Protein AF-A0A0S7ZDR9-F1 (afdb_monomer_lite)

Structure (mmCIF, N/CA/C/O backbone):
data_AF-A0A0S7ZDR9-F1
#
_entry.id   AF-A0A0S7ZDR9-F1
#
loop_
_atom_site.group_PDB
_atom_site.id
_atom_site.type_symbol
_atom_site.label_atom_id
_atom_site.label_alt_id
_atom_site.label_comp_id
_atom_site.label_asym_id
_atom_site.label_entity_id
_atom_site.label_seq_id
_atom_site.pdbx_PDB_ins_code
_atom_site.Cartn_x
_atom_site.Cartn_y
_atom_site.Cartn_z
_atom_site.occupancy
_atom_site.B_iso_or_equiv
_atom_site.auth_seq_id
_atom_site.auth_comp_id
_atom_site.auth_asym_id
_atom_site.auth_atom_id
_atom_site.pdbx_PDB_model_num
ATOM 1 N N . MET A 1 1 ? -30.097 -1.652 -3.311 1.00 83.38 1 MET A N 1
ATOM 2 C CA . MET A 1 1 ? -28.686 -1.199 -3.272 1.00 83.38 1 MET A CA 1
ATOM 3 C C . MET A 1 1 ? -28.196 -0.918 -1.847 1.00 83.38 1 MET A C 1
ATOM 5 O O . MET A 1 1 ? -27.239 -1.559 -1.440 1.00 83.38 1 MET A O 1
ATOM 9 N N . HIS A 1 2 ? -28.887 -0.094 -1.042 1.00 90.31 2 HIS A N 1
ATOM 10 C CA . HIS A 1 2 ? -28.500 0.184 0.358 1.00 90.31 2 HIS A CA 1
ATOM 11 C C . HIS A 1 2 ? -28.267 -1.075 1.218 1.00 90.31 2 HIS A C 1
ATOM 13 O O . HIS A 1 2 ? -27.188 -1.246 1.774 1.00 90.31 2 HIS A O 1
ATOM 19 N N . ALA A 1 3 ? -29.234 -2.001 1.255 1.00 94.94 3 ALA A N 1
ATOM 20 C CA . ALA A 1 3 ? -29.120 -3.240 2.034 1.00 94.94 3 ALA A CA 1
ATOM 21 C C . ALA A 1 3 ? -27.924 -4.122 1.617 1.00 94.94 3 ALA A C 1
ATOM 23 O O . ALA A 1 3 ? -27.338 -4.812 2.446 1.00 94.94 3 ALA A O 1
ATOM 24 N N . PHE A 1 4 ? -27.537 -4.082 0.337 1.00 95.94 4 PHE A N 1
ATOM 25 C CA . PHE A 1 4 ? -26.382 -4.823 -0.169 1.00 95.94 4 PHE A CA 1
ATOM 26 C C . PHE A 1 4 ? -25.063 -4.224 0.336 1.00 95.94 4 PHE A C 1
ATOM 28 O O . PHE A 1 4 ? -24.217 -4.956 0.842 1.00 95.94 4 PHE A O 1
ATOM 35 N N . ILE A 1 5 ? -24.924 -2.894 0.285 1.00 95.69 5 ILE A N 1
ATOM 36 C CA . ILE A 1 5 ? -23.755 -2.188 0.830 1.00 95.69 5 ILE A CA 1
ATOM 37 C C . ILE A 1 5 ? -23.621 -2.454 2.331 1.00 95.69 5 ILE A C 1
ATOM 39 O O . ILE A 1 5 ? -22.537 -2.782 2.807 1.00 95.69 5 ILE A O 1
ATOM 43 N N . GLU A 1 6 ? -24.724 -2.369 3.078 1.00 95.62 6 GLU A N 1
ATOM 44 C CA . GLU A 1 6 ? -24.705 -2.663 4.511 1.00 95.62 6 GLU A CA 1
ATOM 45 C C . GLU A 1 6 ? -24.296 -4.104 4.809 1.00 95.62 6 GLU A C 1
ATOM 47 O O . GLU A 1 6 ? -23.587 -4.339 5.786 1.00 95.62 6 GLU A O 1
ATOM 52 N N . ARG A 1 7 ? -24.707 -5.065 3.972 1.00 97.50 7 ARG A N 1
ATOM 53 C CA . ARG A 1 7 ? -24.290 -6.462 4.112 1.00 97.50 7 ARG A CA 1
ATOM 54 C C . ARG A 1 7 ? -22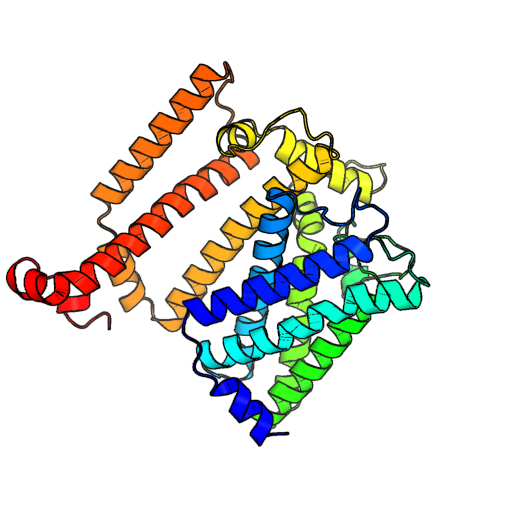.779 -6.610 3.941 1.00 97.50 7 ARG A C 1
ATOM 56 O O . ARG A 1 7 ? -22.162 -7.267 4.771 1.00 97.50 7 ARG A O 1
ATOM 63 N N . ILE A 1 8 ? -22.186 -5.965 2.932 1.00 97.00 8 ILE A N 1
ATOM 64 C CA . ILE A 1 8 ? -20.728 -5.982 2.724 1.00 97.00 8 ILE A CA 1
ATOM 65 C C . ILE A 1 8 ? -20.009 -5.338 3.916 1.00 97.00 8 ILE A C 1
ATOM 67 O O . ILE A 1 8 ? -19.113 -5.955 4.485 1.00 97.00 8 ILE A O 1
ATOM 71 N N . GLU A 1 9 ? -20.430 -4.142 4.346 1.00 96.81 9 GLU A N 1
ATOM 72 C CA . GLU A 1 9 ? -19.807 -3.422 5.470 1.00 96.81 9 GLU A CA 1
ATOM 73 C C . GLU A 1 9 ? -19.853 -4.196 6.794 1.00 96.81 9 GLU A C 1
ATOM 75 O O . GLU A 1 9 ? -18.980 -4.015 7.643 1.00 96.81 9 GLU A O 1
ATOM 80 N N . ARG A 1 10 ? -20.892 -5.011 7.001 1.00 96.62 10 ARG A N 1
ATOM 81 C CA . ARG A 1 10 ? -21.097 -5.796 8.226 1.00 96.62 10 ARG A CA 1
ATOM 82 C C . ARG A 1 10 ? -20.461 -7.183 8.167 1.00 96.62 10 ARG A C 1
ATOM 84 O O . ARG A 1 10 ? -20.606 -7.930 9.130 1.00 96.62 10 ARG A O 1
ATOM 91 N N . THR A 1 11 ? -19.771 -7.529 7.079 1.00 96.75 11 THR A N 1
ATOM 92 C CA . THR A 1 11 ? -19.047 -8.801 6.990 1.00 96.75 11 THR A CA 1
ATOM 93 C C . THR A 1 11 ? -17.970 -8.829 8.068 1.00 96.75 11 THR A C 1
ATOM 95 O O . THR A 1 11 ? -17.061 -7.998 8.077 1.00 96.75 11 THR A O 1
ATOM 98 N N . ASP A 1 12 ? -18.086 -9.768 9.005 1.00 93.25 12 ASP A N 1
ATOM 99 C CA . ASP A 1 12 ? -17.104 -9.924 10.068 1.00 93.25 12 ASP A CA 1
ATOM 100 C C . ASP A 1 12 ? -15.917 -10.753 9.565 1.00 93.25 12 ASP A C 1
ATOM 102 O O . ASP A 1 12 ? -15.904 -11.980 9.649 1.00 93.25 12 ASP A O 1
ATOM 106 N N . LEU A 1 13 ? -14.936 -10.066 8.980 1.00 94.25 13 LEU A N 1
ATOM 107 C CA . LEU A 1 13 ? -13.674 -10.674 8.580 1.00 94.25 13 LEU A CA 1
ATOM 108 C C . LEU A 1 13 ? -12.659 -10.560 9.718 1.00 94.25 13 LEU A C 1
ATOM 110 O O . LEU A 1 13 ? -12.284 -9.461 10.139 1.00 94.25 13 LEU A O 1
ATOM 114 N N . THR A 1 14 ? -12.158 -11.708 10.171 1.00 94.81 14 THR A N 1
ATOM 115 C CA . THR A 1 14 ? -10.948 -11.759 10.998 1.00 94.81 14 THR A CA 1
ATOM 116 C C . THR A 1 14 ? -9.742 -11.308 10.164 1.00 94.81 14 THR A C 1
ATOM 118 O O . THR A 1 14 ? -9.749 -11.515 8.946 1.00 94.81 14 THR A O 1
ATOM 121 N N . PRO A 1 15 ? -8.670 -10.763 10.770 1.00 91.00 15 PRO A N 1
ATOM 122 C CA . PRO A 1 15 ? -7.470 -10.368 10.027 1.00 91.00 15 PRO A CA 1
ATOM 123 C C . PRO A 1 15 ? -6.887 -11.489 9.152 1.00 91.00 15 PRO A C 1
ATOM 125 O O . PRO A 1 15 ? -6.473 -11.235 8.026 1.00 91.00 15 PRO A O 1
ATOM 128 N N . VAL A 1 16 ? -6.923 -12.736 9.639 1.00 94.44 16 VAL A N 1
ATOM 129 C CA . VAL A 1 16 ? -6.449 -13.916 8.897 1.00 94.44 16 VAL A CA 1
ATOM 130 C C . VAL A 1 16 ? -7.328 -14.194 7.679 1.00 94.44 16 VAL A C 1
ATOM 132 O O . VAL A 1 16 ? -6.808 -14.362 6.580 1.00 94.44 16 VAL A O 1
ATOM 135 N N . SER A 1 17 ? -8.655 -14.200 7.846 1.00 96.31 17 SER A N 1
ATOM 136 C CA . SER A 1 17 ? -9.575 -14.405 6.718 1.00 96.31 17 SER A CA 1
ATOM 137 C C . SER A 1 17 ? -9.469 -13.281 5.685 1.00 96.31 17 SER A C 1
ATOM 139 O O . SER A 1 17 ? -9.435 -13.554 4.489 1.00 96.31 17 SER A O 1
ATOM 141 N N . TRP A 1 18 ? -9.333 -12.029 6.139 1.00 97.06 18 TRP A N 1
ATOM 142 C CA . TRP A 1 18 ? -9.143 -10.872 5.269 1.00 97.06 18 TRP A CA 1
ATOM 143 C C . TRP A 1 18 ? -7.863 -11.013 4.441 1.00 97.06 18 TRP A C 1
ATOM 145 O O . TRP A 1 18 ? -7.910 -10.868 3.221 1.00 97.06 18 TRP A O 1
ATOM 155 N N . ALA A 1 19 ? -6.742 -11.365 5.083 1.00 96.38 19 ALA A N 1
ATOM 156 C CA . ALA A 1 19 ? -5.476 -11.599 4.396 1.00 96.38 19 ALA A CA 1
ATOM 157 C C . ALA A 1 19 ? -5.588 -12.758 3.394 1.00 96.38 19 ALA A C 1
ATOM 159 O O . ALA A 1 19 ? -5.162 -12.615 2.252 1.00 96.38 19 ALA A O 1
ATOM 160 N N . GLY A 1 20 ? -6.217 -13.872 3.782 1.00 97.38 20 GLY A N 1
ATOM 161 C CA . GLY A 1 20 ? -6.446 -15.015 2.896 1.00 97.38 20 GLY A CA 1
ATOM 162 C C . GLY A 1 20 ? -7.229 -14.644 1.633 1.00 97.38 20 GLY A C 1
ATOM 163 O O . GLY A 1 20 ? -6.803 -14.981 0.531 1.00 97.38 20 GLY A O 1
ATOM 164 N N . PHE A 1 21 ? -8.326 -13.892 1.771 1.00 97.88 21 PHE A N 1
ATOM 165 C CA . PHE A 1 21 ? -9.089 -13.397 0.621 1.00 97.88 21 PHE A CA 1
ATOM 166 C C . PHE A 1 21 ? -8.291 -12.414 -0.232 1.00 97.88 21 PHE A C 1
ATOM 168 O O . PHE A 1 21 ? -8.325 -12.515 -1.455 1.00 97.88 21 PHE A O 1
ATOM 175 N N . PHE A 1 22 ? -7.559 -11.490 0.392 1.00 98.06 22 PHE A N 1
ATOM 176 C CA . PHE A 1 22 ? -6.706 -10.543 -0.319 1.00 98.06 22 PHE A CA 1
ATOM 177 C C . PHE A 1 22 ? -5.681 -11.277 -1.194 1.00 98.06 22 PHE A C 1
ATOM 179 O O . PHE A 1 22 ? -5.628 -11.047 -2.400 1.00 98.06 22 PHE A O 1
ATOM 186 N N . PHE A 1 23 ? -4.940 -12.230 -0.622 1.00 96.88 23 PHE A N 1
ATOM 187 C CA . PHE A 1 23 ? -3.977 -13.032 -1.375 1.00 96.88 23 PHE A CA 1
ATOM 188 C C . PHE A 1 23 ? -4.640 -13.879 -2.462 1.00 96.88 23 PHE A C 1
ATOM 190 O O . PHE A 1 23 ? -4.117 -13.935 -3.570 1.00 96.88 23 PHE A O 1
ATOM 197 N N . LEU A 1 24 ? -5.796 -14.491 -2.195 1.00 97.31 24 LEU A N 1
ATOM 198 C CA . LEU A 1 24 ? -6.524 -15.269 -3.200 1.00 97.31 24 LEU A CA 1
ATOM 199 C C . LEU A 1 24 ? -6.928 -14.410 -4.407 1.00 97.31 24 LEU A C 1
ATOM 201 O O . LEU A 1 24 ? -6.735 -14.826 -5.549 1.00 97.31 24 LEU A O 1
ATOM 205 N N . ILE A 1 25 ? -7.451 -13.204 -4.161 1.00 97.75 25 ILE A N 1
ATOM 206 C CA . ILE A 1 25 ? -7.828 -12.261 -5.221 1.00 97.75 25 ILE A CA 1
ATOM 207 C C . ILE A 1 25 ? -6.607 -11.890 -6.065 1.00 97.75 25 ILE A C 1
ATOM 209 O O . ILE A 1 25 ? -6.704 -11.891 -7.293 1.00 97.75 25 ILE A O 1
ATOM 213 N N . LEU A 1 26 ? -5.463 -11.626 -5.428 1.00 96.06 26 LEU A N 1
ATOM 214 C CA . LEU A 1 26 ? -4.230 -11.281 -6.133 1.00 96.06 26 LEU A CA 1
ATOM 215 C C . LEU A 1 26 ? -3.628 -12.456 -6.905 1.00 96.06 26 LEU A C 1
ATOM 217 O O . LEU A 1 26 ? -3.182 -12.265 -8.029 1.00 96.06 26 LEU A O 1
ATOM 221 N N . MET A 1 27 ? -3.662 -13.676 -6.368 1.00 94.25 27 MET A N 1
ATOM 222 C CA . MET A 1 27 ? -3.193 -14.860 -7.098 1.00 94.25 27 MET A CA 1
ATOM 223 C C . MET A 1 27 ? -3.995 -15.081 -8.383 1.00 94.25 27 MET A C 1
ATOM 225 O O . MET A 1 27 ? -3.413 -15.338 -9.436 1.00 94.25 27 MET A O 1
ATOM 229 N N . LEU A 1 28 ? -5.322 -14.923 -8.322 1.00 95.44 28 LEU A N 1
ATOM 230 C CA . LEU A 1 28 ? -6.171 -14.991 -9.512 1.00 95.44 28 LEU A CA 1
ATOM 231 C C . LEU A 1 28 ? -5.887 -13.841 -10.482 1.00 95.44 28 LEU A C 1
ATOM 233 O O . LEU A 1 28 ? -5.791 -14.077 -11.685 1.00 95.44 28 LEU A O 1
ATOM 237 N N . ARG A 1 29 ? -5.687 -12.618 -9.975 1.00 95.12 29 ARG A N 1
ATOM 238 C CA . ARG A 1 29 ? -5.272 -11.472 -10.796 1.00 95.12 29 ARG A CA 1
ATOM 239 C C . ARG A 1 29 ? -3.974 -11.768 -11.549 1.00 95.12 29 ARG A C 1
ATOM 241 O O . ARG A 1 29 ? -3.927 -11.562 -12.755 1.00 95.12 29 ARG A O 1
ATOM 248 N N . TYR A 1 30 ? -2.948 -12.262 -10.864 1.00 91.75 30 TYR A N 1
ATOM 249 C CA . TYR A 1 30 ? -1.646 -12.558 -11.464 1.00 91.75 30 TYR A CA 1
ATOM 250 C C . TYR A 1 30 ? -1.730 -13.676 -12.500 1.00 91.75 30 TYR A C 1
ATOM 252 O O . TYR A 1 30 ? -1.076 -13.590 -13.533 1.00 91.75 30 TYR A O 1
ATOM 260 N N . LEU A 1 31 ? -2.567 -14.692 -12.266 1.00 91.69 31 LEU A N 1
ATOM 261 C CA . LEU A 1 31 ? -2.813 -15.740 -13.255 1.00 91.69 31 LEU A CA 1
ATOM 262 C C . LEU A 1 31 ? -3.419 -15.150 -14.535 1.00 91.69 31 LEU A C 1
ATOM 264 O O . LEU A 1 31 ? -2.922 -15.411 -15.627 1.00 91.69 31 LEU A O 1
ATOM 268 N N . LEU A 1 32 ? -4.465 -14.329 -14.405 1.00 93.62 32 LEU A N 1
ATOM 269 C CA . LEU A 1 32 ? -5.110 -13.673 -15.546 1.00 93.62 32 LEU A CA 1
ATOM 270 C C . LEU A 1 32 ? -4.152 -12.725 -16.275 1.00 93.62 32 LEU A C 1
ATOM 272 O O . LEU A 1 32 ? -4.158 -12.659 -17.500 1.00 93.62 32 LEU A O 1
ATOM 276 N N . GLU A 1 33 ? -3.309 -12.010 -15.536 1.00 90.75 33 GLU A N 1
ATOM 277 C CA . GLU A 1 33 ? -2.302 -11.123 -16.110 1.00 90.75 33 GLU A CA 1
ATOM 278 C C . GLU A 1 33 ? -1.192 -11.888 -16.836 1.00 90.75 33 GLU A C 1
ATOM 280 O O . GLU A 1 33 ? -0.797 -11.482 -17.923 1.00 90.75 33 GLU A O 1
ATOM 285 N N . GLY A 1 34 ? -0.753 -13.033 -16.308 1.00 87.94 34 GLY A N 1
ATOM 286 C CA . GLY A 1 34 ? 0.182 -13.928 -16.992 1.00 87.94 34 GLY A CA 1
ATOM 287 C C . GLY A 1 34 ? -0.361 -14.448 -18.326 1.00 87.94 34 GLY A C 1
ATOM 288 O O . GLY A 1 34 ? 0.406 -14.609 -19.270 1.00 87.94 34 GLY A O 1
ATOM 289 N N . LEU A 1 35 ? -1.682 -14.646 -18.430 1.00 90.00 35 LEU A N 1
ATOM 290 C CA . LEU A 1 35 ? -2.356 -14.976 -19.692 1.00 90.00 35 LEU A CA 1
ATOM 291 C C . LEU A 1 35 ? -2.489 -13.758 -20.618 1.00 90.00 35 LEU A C 1
ATOM 293 O O . LEU A 1 35 ? -2.373 -13.890 -21.830 1.00 90.00 35 LEU A O 1
ATOM 297 N N . SER A 1 36 ? -2.742 -12.578 -20.049 1.00 90.94 36 SER A N 1
ATOM 298 C CA . SER A 1 36 ? -2.999 -11.334 -20.780 1.00 90.94 36 SER A CA 1
ATOM 299 C C . SER A 1 36 ? -1.740 -10.539 -21.142 1.00 90.94 36 SER A C 1
ATOM 301 O O . SER A 1 36 ? -1.861 -9.485 -21.765 1.00 90.94 36 SER A O 1
ATOM 303 N N . ASN A 1 37 ? -0.545 -10.964 -20.736 1.00 85.88 37 ASN A N 1
ATOM 304 C CA . ASN A 1 37 ? 0.684 -10.218 -20.984 1.00 85.88 37 ASN A CA 1
ATOM 305 C C . ASN A 1 37 ? 1.604 -10.993 -21.940 1.00 85.88 37 ASN A C 1
ATOM 307 O O . ASN A 1 37 ? 2.285 -11.924 -21.506 1.00 85.88 37 ASN A O 1
ATOM 311 N N . PRO A 1 38 ? 1.710 -10.583 -23.218 1.00 79.44 38 PRO A N 1
ATOM 312 C CA . PRO A 1 38 ? 2.514 -11.299 -24.209 1.00 79.44 38 PRO A CA 1
ATOM 313 C C . PRO A 1 38 ? 4.022 -11.280 -23.908 1.00 79.44 38 PRO A C 1
ATOM 315 O O . PRO A 1 38 ? 4.773 -12.054 -24.492 1.00 79.44 38 PRO A O 1
ATOM 318 N N . ALA A 1 39 ? 4.484 -10.404 -23.008 1.00 70.81 39 ALA A N 1
ATOM 319 C CA . ALA A 1 39 ? 5.884 -10.333 -22.589 1.00 70.81 39 ALA A CA 1
ATOM 320 C C . ALA A 1 39 ? 6.237 -11.313 -21.451 1.00 70.81 39 ALA A C 1
ATOM 322 O O . ALA A 1 39 ? 7.400 -11.401 -21.062 1.00 70.81 39 ALA A O 1
ATOM 323 N N . SER A 1 40 ? 5.255 -12.024 -20.896 1.00 66.44 40 SER A N 1
ATOM 324 C CA . SER A 1 40 ? 5.454 -13.013 -19.838 1.00 66.44 40 SER A CA 1
ATOM 325 C C . SER A 1 40 ? 5.982 -14.327 -20.437 1.00 66.44 40 SER A C 1
ATOM 327 O O . SER A 1 40 ? 5.267 -14.946 -21.225 1.00 66.44 40 SER A O 1
ATOM 329 N N . PRO A 1 41 ? 7.188 -14.819 -20.086 1.00 55.22 41 PRO A N 1
ATOM 330 C CA . PRO A 1 41 ? 7.770 -16.020 -20.702 1.00 55.22 41 PRO A CA 1
ATOM 331 C C . PRO A 1 41 ? 7.132 -17.348 -20.244 1.00 55.22 41 PRO A C 1
ATOM 333 O O . PRO A 1 41 ? 7.757 -18.404 -20.317 1.00 55.22 41 PRO A O 1
ATOM 336 N N . GLY A 1 42 ? 5.882 -17.332 -19.782 1.00 59.62 42 GLY A N 1
ATOM 337 C CA . GLY A 1 42 ? 5.131 -18.533 -19.441 1.00 59.62 42 GLY A CA 1
ATOM 338 C C . GLY A 1 42 ? 3.788 -18.247 -18.772 1.00 59.62 42 GLY A C 1
ATOM 339 O O . GLY A 1 42 ? 3.504 -17.125 -18.353 1.00 59.62 42 GLY A O 1
ATOM 340 N N . LEU A 1 43 ? 2.988 -19.311 -18.623 1.00 56.28 43 LEU A N 1
ATOM 341 C CA . LEU A 1 43 ? 1.674 -19.295 -17.959 1.00 56.28 43 LEU A CA 1
ATOM 342 C C . LEU A 1 43 ? 1.761 -18.892 -16.472 1.00 56.28 43 LEU A C 1
ATOM 344 O O . LEU A 1 43 ? 0.767 -18.502 -15.867 1.00 56.28 43 LEU A O 1
ATOM 348 N N . LEU A 1 44 ? 2.956 -19.024 -15.886 1.00 57.66 44 LEU A N 1
ATOM 349 C CA . LEU A 1 44 ? 3.258 -18.758 -14.488 1.00 57.66 44 LEU A CA 1
ATOM 350 C C . LEU A 1 44 ? 4.517 -17.877 -14.362 1.00 57.66 44 LEU A C 1
ATOM 352 O O . LEU A 1 44 ? 5.518 -18.317 -13.798 1.00 57.66 44 LEU A O 1
ATOM 356 N N . ALA A 1 45 ? 4.506 -16.635 -14.854 1.00 53.69 45 ALA A N 1
ATOM 357 C CA . ALA A 1 45 ? 5.549 -15.655 -14.503 1.00 53.69 45 ALA A CA 1
ATOM 358 C C . ALA A 1 45 ? 5.387 -15.146 -13.056 1.00 53.69 45 ALA A C 1
ATOM 360 O O . ALA A 1 45 ? 5.264 -13.955 -12.788 1.00 53.69 45 ALA A O 1
ATOM 361 N N . PHE A 1 46 ? 5.371 -16.081 -12.106 1.00 67.38 46 PHE A N 1
ATOM 362 C CA . PHE A 1 46 ? 5.314 -15.839 -10.669 1.00 67.38 46 PHE A CA 1
ATOM 363 C C . PHE A 1 46 ? 6.713 -15.951 -10.082 1.00 67.38 46 PHE A C 1
ATOM 365 O O . PHE A 1 46 ? 6.978 -16.804 -9.230 1.00 67.38 46 PHE A O 1
ATOM 372 N N . ASP A 1 47 ? 7.646 -15.110 -10.522 1.00 79.44 47 ASP A N 1
ATOM 373 C CA . ASP A 1 47 ? 8.824 -14.955 -9.686 1.00 79.44 47 ASP A CA 1
ATOM 374 C C . ASP A 1 47 ? 8.409 -14.246 -8.383 1.00 79.44 47 ASP A C 1
ATOM 376 O O . ASP A 1 47 ? 7.482 -13.423 -8.329 1.00 79.44 47 ASP A O 1
ATOM 380 N N . LEU A 1 48 ? 9.073 -14.615 -7.291 1.00 82.88 48 LEU A N 1
ATOM 381 C CA . LEU A 1 48 ? 8.732 -14.112 -5.967 1.00 82.88 48 LEU A CA 1
ATOM 382 C C . LEU A 1 48 ? 8.884 -12.586 -5.878 1.00 82.88 48 LEU A C 1
ATOM 384 O O . LEU A 1 48 ? 8.121 -11.949 -5.156 1.00 82.88 48 LEU A O 1
ATOM 388 N N . SER A 1 49 ? 9.830 -11.987 -6.609 1.00 84.56 49 SER A N 1
ATOM 389 C CA . SER A 1 49 ? 10.047 -10.539 -6.557 1.00 84.56 49 SER A CA 1
ATOM 390 C C . SER A 1 49 ? 8.895 -9.772 -7.198 1.00 84.56 49 SER A C 1
ATOM 392 O O . SER A 1 49 ? 8.392 -8.834 -6.581 1.00 84.56 49 SER A O 1
ATOM 394 N N . THR A 1 50 ? 8.400 -10.224 -8.355 1.00 84.56 50 THR A N 1
ATOM 395 C CA . THR A 1 50 ? 7.188 -9.679 -8.987 1.00 84.56 50 THR A CA 1
ATOM 396 C C . THR A 1 50 ? 5.975 -9.860 -8.081 1.00 84.56 50 THR A C 1
ATOM 398 O O . THR A 1 50 ? 5.232 -8.912 -7.838 1.00 84.56 50 THR A O 1
ATOM 401 N N . SER A 1 51 ? 5.820 -11.047 -7.489 1.00 89.69 51 SER A N 1
ATOM 402 C CA . SER A 1 51 ? 4.692 -11.347 -6.598 1.00 89.69 51 SER A CA 1
ATOM 403 C C . SER A 1 51 ? 4.675 -10.440 -5.365 1.00 89.69 51 SER A C 1
ATOM 405 O O . SER A 1 51 ? 3.626 -9.902 -5.006 1.00 89.69 51 SER A O 1
ATOM 407 N N . VAL A 1 52 ? 5.825 -10.233 -4.714 1.00 91.88 52 VAL A N 1
ATOM 408 C CA . VAL A 1 52 ? 5.939 -9.336 -3.553 1.00 91.88 52 VAL A CA 1
ATOM 409 C C . VAL A 1 52 ? 5.716 -7.887 -3.974 1.00 91.88 52 VAL A C 1
ATOM 411 O O . VAL A 1 52 ? 4.932 -7.192 -3.333 1.00 91.88 52 VAL A O 1
ATOM 414 N N . HIS A 1 53 ? 6.348 -7.444 -5.060 1.00 92.00 53 HIS A N 1
ATOM 415 C CA . HIS A 1 53 ? 6.179 -6.101 -5.607 1.00 92.00 53 HIS A CA 1
ATOM 416 C C . HIS A 1 53 ? 4.706 -5.771 -5.859 1.00 92.00 53 HIS A C 1
ATOM 418 O O . HIS A 1 53 ? 4.197 -4.797 -5.303 1.00 92.00 53 HIS A O 1
ATOM 424 N N . TYR A 1 54 ? 4.006 -6.596 -6.636 1.00 92.75 54 TYR A N 1
ATOM 425 C CA . TYR A 1 54 ? 2.607 -6.348 -6.977 1.00 92.75 54 TYR A CA 1
ATOM 426 C C . TYR A 1 54 ? 1.715 -6.432 -5.741 1.00 92.75 54 TYR A C 1
ATOM 428 O O . TYR A 1 54 ? 0.817 -5.611 -5.577 1.00 92.75 54 TYR A O 1
ATOM 436 N N . THR A 1 55 ? 2.010 -7.337 -4.805 1.00 95.94 55 THR A N 1
ATOM 437 C CA . THR A 1 55 ? 1.243 -7.445 -3.557 1.00 95.94 55 THR A CA 1
ATOM 438 C C . THR A 1 55 ? 1.358 -6.162 -2.741 1.00 95.94 55 THR A C 1
ATOM 440 O O . THR A 1 55 ? 0.348 -5.645 -2.262 1.00 95.94 55 THR A O 1
ATOM 443 N N . MET A 1 56 ? 2.571 -5.616 -2.616 1.00 96.19 56 MET A N 1
ATOM 444 C CA . MET A 1 56 ? 2.801 -4.340 -1.936 1.00 96.19 56 MET A CA 1
ATOM 445 C C . MET A 1 56 ? 2.130 -3.184 -2.682 1.00 96.19 56 MET A C 1
ATOM 447 O O . MET A 1 56 ? 1.514 -2.334 -2.047 1.00 96.19 56 MET A O 1
ATOM 451 N N . TRP A 1 57 ? 2.171 -3.173 -4.016 1.00 96.69 57 TRP A N 1
ATOM 452 C CA . TRP A 1 57 ? 1.487 -2.160 -4.820 1.00 96.69 57 TRP A CA 1
ATOM 453 C C . TRP A 1 57 ? -0.033 -2.177 -4.596 1.00 96.69 57 TRP A C 1
ATOM 455 O O . TRP A 1 57 ? -0.613 -1.165 -4.201 1.00 96.69 57 TRP A O 1
ATOM 465 N N . TYR A 1 58 ? -0.680 -3.338 -4.746 1.00 97.69 58 TYR A N 1
ATOM 466 C CA . TYR A 1 58 ? -2.125 -3.486 -4.541 1.00 97.69 58 TYR A CA 1
ATOM 467 C C . TYR A 1 58 ? -2.537 -3.176 -3.103 1.00 97.69 58 TYR A C 1
ATOM 469 O O . TYR A 1 58 ? -3.572 -2.545 -2.880 1.00 97.69 58 TYR A O 1
ATOM 477 N N . PHE A 1 59 ? -1.729 -3.573 -2.116 1.00 98.00 59 PHE A N 1
ATOM 478 C CA . PHE A 1 59 ? -1.997 -3.227 -0.725 1.00 98.00 59 PHE A CA 1
ATOM 479 C C . PHE A 1 59 ? -1.863 -1.716 -0.486 1.00 98.00 59 PHE A C 1
ATOM 481 O O . PHE A 1 59 ? -2.695 -1.127 0.204 1.00 98.00 59 PHE A O 1
ATOM 488 N N . GLY A 1 60 ? -0.879 -1.075 -1.120 1.00 97.75 60 GLY A N 1
ATOM 489 C CA . GLY A 1 60 ? -0.683 0.374 -1.123 1.00 97.75 60 GLY A CA 1
ATOM 490 C C . GLY A 1 60 ? -1.883 1.132 -1.673 1.00 97.75 60 GLY A C 1
ATOM 491 O O . GLY A 1 60 ? -2.414 2.024 -0.999 1.00 97.75 60 GLY A O 1
ATOM 492 N N . VAL A 1 61 ? -2.364 0.732 -2.851 1.00 97.75 61 VAL A N 1
ATOM 493 C CA . VAL A 1 61 ? -3.580 1.282 -3.462 1.00 97.75 61 VAL A CA 1
ATOM 494 C C . VAL A 1 61 ? -4.775 1.079 -2.534 1.00 97.75 61 VAL A C 1
ATOM 496 O O . VAL A 1 61 ? -5.477 2.042 -2.231 1.00 97.75 61 VAL A O 1
ATOM 499 N N . LEU A 1 62 ? -4.976 -0.134 -2.012 1.00 97.81 62 LEU A N 1
ATOM 500 C CA . LEU A 1 62 ? -6.107 -0.458 -1.141 1.00 97.81 62 LEU A CA 1
ATOM 501 C C . LEU A 1 62 ? -6.127 0.405 0.129 1.00 97.81 62 LEU A C 1
ATOM 503 O O . LEU A 1 62 ? -7.157 1.002 0.445 1.00 97.81 62 LEU A O 1
ATOM 507 N N . VAL A 1 63 ? -5.001 0.519 0.841 1.00 97.12 63 VAL A N 1
ATOM 508 C CA . VAL A 1 63 ? -4.887 1.348 2.057 1.00 97.12 63 VAL A CA 1
ATOM 509 C C . VAL A 1 63 ? -5.143 2.821 1.736 1.00 97.12 63 VAL A C 1
ATOM 511 O O . VAL A 1 63 ? -5.869 3.495 2.471 1.00 97.12 63 VAL A O 1
ATOM 514 N N . SER A 1 64 ? -4.603 3.312 0.621 1.00 97.44 64 SER A N 1
ATOM 515 C CA . SER A 1 64 ? -4.758 4.708 0.197 1.00 97.44 64 SER A CA 1
ATOM 516 C C . SER A 1 64 ? -6.210 5.034 -0.186 1.00 97.44 64 SER A C 1
ATOM 518 O O . SER A 1 64 ? -6.753 6.056 0.238 1.00 97.44 64 SER A O 1
ATOM 520 N N . VAL A 1 65 ? -6.890 4.130 -0.900 1.00 97.62 65 VAL A N 1
ATOM 521 C CA . VAL A 1 65 ? -8.320 4.258 -1.227 1.00 97.62 65 VAL A CA 1
ATOM 522 C C . VAL A 1 65 ? -9.175 4.202 0.038 1.00 97.62 65 VAL A C 1
ATOM 524 O O . VAL A 1 65 ? -10.081 5.016 0.204 1.00 97.62 65 VAL A O 1
ATOM 527 N N . VAL A 1 66 ? -8.872 3.309 0.983 1.00 97.69 66 VAL A N 1
ATOM 528 C CA . VAL A 1 66 ? -9.579 3.251 2.273 1.00 97.69 66 VAL A CA 1
ATOM 529 C C . VAL A 1 66 ? -9.404 4.545 3.068 1.00 97.69 66 VAL A C 1
ATOM 531 O O . VAL A 1 66 ? -10.373 5.025 3.662 1.00 97.69 66 VAL A O 1
ATOM 534 N N . ALA A 1 67 ? -8.216 5.153 3.049 1.00 96.81 67 ALA A N 1
ATOM 535 C CA . ALA A 1 67 ? -7.992 6.463 3.652 1.00 96.81 67 ALA A CA 1
ATOM 536 C C . ALA A 1 67 ? -8.845 7.553 2.972 1.00 96.81 67 ALA A C 1
ATOM 538 O O . ALA A 1 67 ? -9.562 8.279 3.664 1.00 96.81 67 ALA A O 1
ATOM 539 N N . ALA A 1 68 ? -8.861 7.619 1.636 1.00 97.50 68 ALA A N 1
ATOM 540 C CA . ALA A 1 68 ? -9.691 8.562 0.876 1.00 97.50 68 ALA A CA 1
ATOM 541 C C . ALA A 1 68 ? -11.199 8.389 1.154 1.00 97.50 68 ALA A C 1
ATOM 543 O O . ALA A 1 68 ? -11.924 9.363 1.396 1.00 97.50 68 ALA A O 1
ATOM 544 N N . LEU A 1 69 ? -11.681 7.144 1.196 1.00 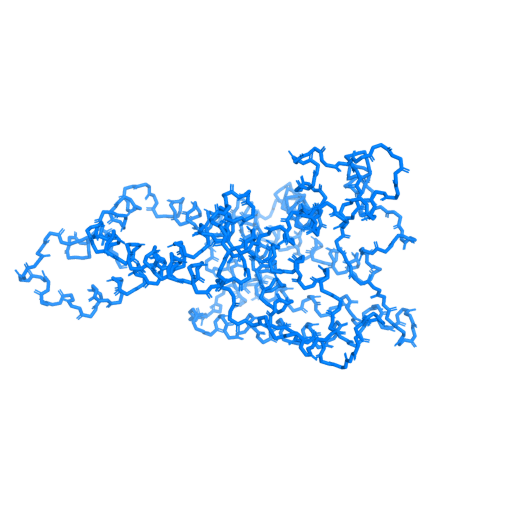98.19 69 LEU A N 1
ATOM 545 C CA . LEU A 1 69 ? -13.065 6.826 1.546 1.00 98.19 69 LEU A CA 1
ATOM 546 C C . LEU A 1 69 ? -13.381 7.201 2.994 1.00 98.19 69 LEU A C 1
ATOM 548 O O . LEU A 1 69 ? -14.471 7.698 3.277 1.00 98.19 69 LEU A O 1
ATOM 552 N N . ARG A 1 70 ? -12.447 7.014 3.931 1.00 97.38 70 ARG A N 1
ATOM 553 C CA . ARG A 1 70 ? -12.642 7.410 5.331 1.00 97.38 70 ARG A CA 1
ATOM 554 C C . ARG A 1 70 ? -12.791 8.917 5.474 1.00 97.38 70 ARG A C 1
ATOM 556 O O . ARG A 1 70 ? -13.685 9.348 6.198 1.00 97.38 70 ARG A O 1
ATOM 563 N N . LEU A 1 71 ? -11.963 9.697 4.780 1.00 96.94 71 LEU A N 1
ATOM 564 C CA . LEU A 1 71 ? -12.025 11.162 4.804 1.00 96.94 71 LEU A CA 1
ATOM 565 C C . LEU A 1 71 ? -13.377 11.690 4.307 1.00 96.94 71 LEU A C 1
ATOM 567 O O . LEU A 1 71 ? -13.893 12.669 4.838 1.00 96.94 71 LEU A O 1
ATOM 571 N N . THR A 1 72 ? -13.979 11.024 3.322 1.00 98.31 72 THR A N 1
ATOM 572 C CA . THR A 1 72 ? -15.228 11.479 2.691 1.00 98.31 72 THR A CA 1
ATOM 573 C C . THR A 1 72 ? -16.491 10.906 3.337 1.00 98.31 72 THR A C 1
ATOM 575 O O . THR A 1 72 ? -17.527 11.572 3.361 1.00 98.31 72 THR A O 1
ATOM 578 N N . THR A 1 73 ? -16.429 9.696 3.902 1.00 98.12 73 THR A N 1
ATOM 579 C CA . THR A 1 73 ? -17.599 9.010 4.486 1.00 98.12 73 THR A CA 1
ATOM 580 C C . THR A 1 73 ? -17.654 9.040 6.011 1.00 98.12 73 THR A C 1
ATOM 582 O O . THR A 1 73 ? -18.731 8.855 6.575 1.00 98.12 73 THR A O 1
ATOM 585 N N . GLY A 1 74 ? -16.517 9.203 6.696 1.00 96.75 74 GLY A N 1
ATOM 586 C CA . GLY A 1 74 ? -16.406 9.047 8.151 1.00 96.75 74 GLY A CA 1
ATOM 587 C C . GLY A 1 74 ? -16.597 7.609 8.656 1.00 96.75 74 GLY A C 1
ATOM 588 O O . GLY A 1 74 ? -16.599 7.376 9.867 1.00 96.75 74 GLY A O 1
ATOM 589 N N . ARG A 1 75 ? -16.754 6.621 7.763 1.00 97.19 75 ARG A N 1
ATOM 590 C CA . ARG A 1 75 ? -16.949 5.212 8.137 1.00 97.19 75 ARG A CA 1
ATOM 591 C C . ARG A 1 75 ? -15.688 4.641 8.792 1.00 97.19 75 ARG A C 1
ATOM 593 O O . ARG A 1 75 ? -14.565 5.105 8.574 1.00 97.19 75 ARG A O 1
ATOM 600 N N . SER A 1 76 ? -15.870 3.629 9.642 1.00 96.19 76 SER A N 1
ATOM 601 C CA . SER A 1 76 ? -14.747 2.957 10.300 1.00 96.19 76 SER A CA 1
ATOM 602 C C . SER A 1 76 ? -13.879 2.218 9.280 1.00 96.19 76 SER A C 1
ATOM 604 O O . SER A 1 76 ? -14.391 1.639 8.322 1.00 96.19 76 SER A O 1
ATOM 606 N N . VAL A 1 77 ? -12.561 2.200 9.512 1.00 95.75 77 VAL A N 1
ATOM 607 C CA . VAL A 1 77 ? -11.598 1.526 8.621 1.00 95.75 77 VAL A CA 1
ATOM 608 C C . VAL A 1 77 ? -11.974 0.063 8.407 1.00 95.75 77 VAL A C 1
ATOM 610 O O . VAL A 1 77 ? -11.975 -0.389 7.275 1.00 95.75 77 VAL A O 1
ATOM 613 N N . ARG A 1 78 ? -12.415 -0.654 9.450 1.00 95.56 78 ARG A N 1
ATOM 614 C CA . ARG A 1 78 ? -12.865 -2.054 9.338 1.00 95.56 78 ARG A CA 1
ATOM 615 C C . ARG A 1 78 ? -13.964 -2.261 8.284 1.00 95.56 78 ARG A C 1
ATOM 617 O O . ARG A 1 78 ? -13.875 -3.190 7.486 1.00 95.56 78 ARG A O 1
ATOM 624 N N . ARG A 1 79 ? -14.979 -1.386 8.254 1.00 96.88 79 ARG A N 1
ATOM 625 C CA . ARG A 1 79 ? -16.064 -1.460 7.256 1.00 96.88 79 ARG A CA 1
ATOM 626 C C . ARG A 1 79 ? -15.532 -1.167 5.856 1.00 96.88 79 ARG A C 1
ATOM 628 O O . ARG A 1 79 ? -15.817 -1.907 4.922 1.00 96.88 79 ARG A O 1
ATOM 635 N N . LEU A 1 80 ? -14.710 -0.126 5.736 1.00 97.62 80 LEU A N 1
ATOM 636 C CA . LEU A 1 80 ? -14.121 0.288 4.463 1.00 97.62 80 LEU A CA 1
ATOM 637 C C . LEU A 1 80 ? -13.145 -0.747 3.893 1.00 97.62 80 LEU A C 1
ATOM 639 O O . LEU A 1 80 ? -13.149 -0.957 2.690 1.00 97.62 80 LEU A O 1
ATOM 643 N N . MET A 1 81 ? -12.374 -1.445 4.730 1.00 96.62 81 MET A N 1
ATOM 644 C CA . MET A 1 81 ? -11.494 -2.543 4.310 1.00 96.62 81 MET A CA 1
ATOM 645 C C . MET A 1 81 ? -12.280 -3.723 3.731 1.00 96.62 81 MET A C 1
ATOM 647 O O . MET A 1 81 ? -11.793 -4.385 2.820 1.00 96.62 81 MET A O 1
ATOM 651 N N . SER A 1 82 ? -13.496 -3.979 4.225 1.00 97.38 82 SER A N 1
ATOM 652 C CA . SER A 1 82 ? -14.377 -5.022 3.676 1.00 97.38 82 SER A CA 1
ATOM 653 C C . SER A 1 82 ? -14.945 -4.606 2.317 1.00 97.38 82 SER A C 1
ATOM 655 O O . SER A 1 82 ? -14.938 -5.392 1.373 1.00 97.38 82 SER A O 1
ATOM 657 N N . VAL A 1 83 ? -15.366 -3.342 2.190 1.00 97.88 83 VAL A N 1
ATOM 658 C CA . VAL A 1 83 ? -15.824 -2.766 0.913 1.00 97.88 83 VAL A CA 1
ATOM 659 C C . VAL A 1 83 ? -14.695 -2.739 -0.119 1.00 97.88 83 VAL A C 1
ATOM 661 O O . VAL A 1 83 ? -14.904 -3.148 -1.256 1.00 97.88 83 VAL A O 1
ATOM 664 N N . ALA A 1 84 ? -13.496 -2.304 0.269 1.00 97.38 84 ALA A N 1
ATOM 665 C CA . ALA A 1 84 ? -12.337 -2.240 -0.616 1.00 97.38 84 ALA A CA 1
ATOM 666 C C . ALA A 1 84 ? -11.865 -3.634 -1.049 1.00 97.38 84 ALA A C 1
ATOM 668 O O . ALA A 1 84 ? -11.549 -3.823 -2.218 1.00 97.38 84 ALA A O 1
ATOM 669 N N . LEU A 1 85 ? -11.883 -4.623 -0.146 1.00 97.44 85 LEU A N 1
ATOM 670 C CA . LEU A 1 85 ? -11.576 -6.013 -0.489 1.00 97.44 85 LEU A CA 1
ATOM 671 C C . LEU A 1 85 ? -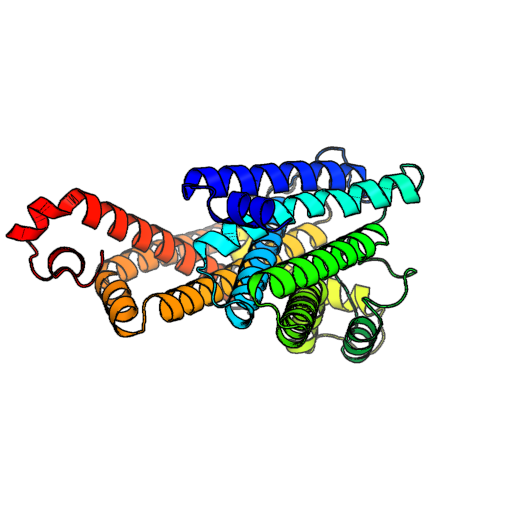12.576 -6.583 -1.506 1.00 97.44 85 LEU A C 1
ATOM 673 O O . LEU A 1 85 ? -12.166 -7.237 -2.457 1.00 97.44 85 LEU A O 1
ATOM 677 N N . PHE A 1 86 ? -13.873 -6.296 -1.347 1.00 97.12 86 PHE A N 1
ATOM 678 C CA . PHE A 1 86 ? -14.878 -6.666 -2.347 1.00 97.12 86 PHE A CA 1
ATOM 679 C C . PHE A 1 86 ? -14.630 -5.953 -3.685 1.00 97.12 86 PHE A C 1
ATOM 681 O O . PHE A 1 86 ? -14.678 -6.579 -4.739 1.00 97.12 86 PHE A O 1
ATOM 688 N N . GLY A 1 87 ? -14.309 -4.656 -3.648 1.00 96.56 87 GLY A N 1
ATOM 689 C CA . GLY A 1 87 ? -13.960 -3.878 -4.838 1.00 96.56 87 GLY A CA 1
ATOM 690 C C . GLY A 1 87 ? -12.713 -4.394 -5.562 1.00 96.56 87 GLY A C 1
ATOM 691 O O . GLY A 1 87 ? -12.649 -4.303 -6.783 1.00 96.56 87 GLY A O 1
ATOM 692 N N . LEU A 1 88 ? -11.761 -4.999 -4.843 1.00 97.12 88 LEU A N 1
ATOM 693 C CA . LEU A 1 88 ? -10.545 -5.574 -5.423 1.00 97.12 88 LEU A CA 1
ATOM 694 C C . LEU A 1 88 ? -10.841 -6.728 -6.393 1.00 97.12 88 LEU A C 1
ATOM 696 O O . LEU A 1 88 ? -10.024 -6.998 -7.265 1.00 97.12 88 LEU A O 1
ATOM 700 N N . ILE A 1 89 ? -12.014 -7.366 -6.322 1.00 97.38 89 ILE A N 1
ATOM 701 C CA . ILE A 1 89 ? -12.453 -8.366 -7.312 1.00 97.38 89 ILE A CA 1
ATOM 702 C C . ILE A 1 89 ? -12.541 -7.749 -8.718 1.00 97.38 89 ILE A C 1
ATOM 704 O O . ILE A 1 89 ? -12.264 -8.426 -9.706 1.00 97.38 89 ILE A O 1
ATOM 708 N N . PHE A 1 90 ? -12.844 -6.449 -8.833 1.00 96.88 90 PHE A N 1
ATOM 709 C CA . PHE A 1 90 ? -12.829 -5.758 -10.125 1.00 96.88 90 PHE A CA 1
ATOM 710 C C . PHE A 1 90 ? -11.443 -5.688 -10.754 1.00 96.88 90 PHE A C 1
ATOM 712 O O . PHE A 1 90 ? -11.370 -5.524 -11.966 1.00 96.88 90 PHE A O 1
ATOM 719 N N . SER A 1 91 ? -10.371 -5.912 -9.985 1.00 97.06 91 SER A N 1
ATOM 720 C CA . SER A 1 91 ? -9.034 -6.058 -10.560 1.00 97.06 91 SER A CA 1
ATOM 721 C C . SER A 1 91 ? -8.943 -7.226 -11.541 1.00 97.06 91 SER A C 1
ATOM 723 O O . SER A 1 91 ? -8.046 -7.276 -12.360 1.00 97.06 91 SER A O 1
ATOM 725 N N . TRP A 1 92 ? -9.856 -8.191 -11.542 1.00 97.81 92 TRP A N 1
ATOM 726 C CA . TRP A 1 92 ? -9.817 -9.247 -12.557 1.00 97.81 92 TRP A CA 1
ATOM 727 C C . TRP A 1 92 ? -10.258 -8.757 -13.939 1.00 97.81 92 TRP A C 1
ATOM 729 O O . TRP A 1 92 ? -9.985 -9.420 -14.936 1.00 97.81 92 TRP A O 1
ATOM 739 N N . LEU A 1 93 ? -10.933 -7.606 -14.013 1.00 97.88 93 LEU A N 1
ATOM 740 C CA . LEU A 1 93 ? -11.515 -7.115 -15.254 1.00 97.88 93 LEU A CA 1
ATOM 741 C C . LEU A 1 93 ? -10.455 -6.664 -16.250 1.00 97.88 93 LEU A C 1
ATOM 743 O O . LEU A 1 93 ? -10.602 -7.014 -17.414 1.00 97.88 93 LEU A O 1
ATOM 747 N N . ALA A 1 94 ? -9.399 -5.946 -15.849 1.00 97.19 94 ALA A N 1
ATOM 748 C CA . ALA A 1 94 ? -8.428 -5.461 -16.830 1.00 97.19 94 ALA A CA 1
ATOM 749 C C . ALA A 1 94 ? -7.797 -6.572 -17.689 1.00 97.19 94 ALA A C 1
ATOM 751 O O . ALA A 1 94 ? -7.924 -6.469 -18.907 1.00 97.19 94 ALA A O 1
ATOM 752 N N . PRO A 1 95 ? -7.198 -7.650 -17.138 1.00 96.50 95 PRO A N 1
ATOM 753 C CA . PRO A 1 95 ? -6.614 -8.709 -17.962 1.00 96.50 95 PRO A CA 1
ATOM 754 C C . PRO A 1 95 ? -7.663 -9.449 -18.794 1.00 96.50 95 PRO A C 1
ATOM 756 O O . PRO A 1 95 ? -7.386 -9.848 -19.919 1.00 96.50 95 PRO A O 1
ATOM 759 N N . VAL A 1 96 ? -8.888 -9.611 -18.285 1.00 97.75 96 VAL A N 1
ATOM 760 C CA . VAL A 1 96 ? -9.975 -10.235 -19.055 1.00 97.75 96 VAL A CA 1
ATOM 761 C C . VAL A 1 96 ? -10.383 -9.353 -20.234 1.00 97.75 96 VAL A C 1
ATOM 763 O O . VAL A 1 96 ? -10.526 -9.847 -21.350 1.00 97.75 96 VAL A O 1
ATOM 766 N N . ILE A 1 97 ? -10.555 -8.052 -20.004 1.00 97.94 97 ILE A N 1
ATOM 767 C CA . ILE A 1 97 ? -10.894 -7.087 -21.050 1.00 97.94 97 ILE A CA 1
ATOM 768 C C . ILE A 1 97 ? -9.768 -7.016 -22.074 1.00 97.94 97 ILE A C 1
ATOM 770 O O . ILE A 1 97 ? -10.051 -7.053 -23.265 1.00 97.94 97 ILE A O 1
ATOM 774 N N . ASP A 1 98 ? -8.514 -6.961 -21.633 1.00 96.31 98 ASP A N 1
ATOM 775 C CA . ASP A 1 98 ? -7.361 -6.920 -22.526 1.00 96.31 98 ASP A CA 1
ATOM 776 C C . ASP A 1 98 ? -7.282 -8.181 -23.389 1.00 96.31 98 ASP A C 1
ATOM 778 O O . ASP A 1 98 ? -7.100 -8.063 -24.598 1.00 96.31 98 ASP A O 1
ATOM 782 N N . LEU A 1 99 ? -7.507 -9.373 -22.826 1.00 96.25 99 LEU A N 1
ATOM 783 C CA . LEU A 1 99 ? -7.603 -10.622 -23.591 1.00 96.25 99 LEU A CA 1
ATOM 784 C C . LEU A 1 99 ? -8.735 -10.590 -24.620 1.00 96.25 99 LEU A C 1
ATOM 786 O O . LEU A 1 99 ? -8.521 -10.955 -25.771 1.00 96.25 99 LEU A O 1
ATOM 790 N N . VAL A 1 100 ? -9.933 -10.147 -24.238 1.00 97.44 100 VAL A N 1
ATOM 791 C CA . VAL A 1 100 ? -11.076 -10.075 -25.164 1.00 97.44 100 VAL A CA 1
ATOM 792 C C . VAL A 1 100 ? -10.813 -9.059 -26.277 1.00 97.44 100 VAL A C 1
ATOM 794 O O . VAL A 1 100 ? -11.024 -9.359 -27.450 1.00 97.44 100 VAL A O 1
ATOM 797 N N . TRP A 1 101 ? -10.318 -7.874 -25.922 1.00 95.88 101 TRP A N 1
ATOM 798 C CA . TRP A 1 101 ? -10.068 -6.767 -26.846 1.00 95.88 101 TRP A CA 1
ATOM 799 C C . TRP A 1 101 ? -8.988 -7.097 -27.878 1.00 95.88 101 TRP A C 1
ATOM 801 O O . TRP A 1 101 ? -9.095 -6.735 -29.047 1.00 95.88 101 TRP A O 1
ATOM 811 N N . SER 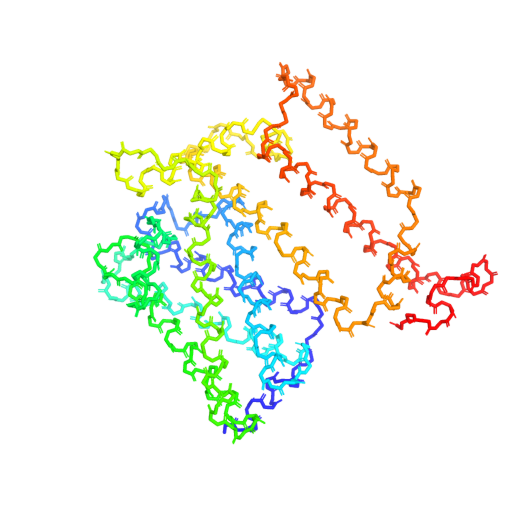A 1 102 ? -7.955 -7.814 -27.449 1.00 95.06 102 SER A N 1
ATOM 812 C CA . SER A 1 102 ? -6.822 -8.234 -28.278 1.00 95.06 102 SER A CA 1
ATOM 813 C C . SER A 1 102 ? -7.024 -9.591 -28.967 1.00 95.06 102 SER A C 1
ATOM 815 O O . SER A 1 102 ? -6.073 -10.128 -29.536 1.00 95.06 102 SER A O 1
ATOM 817 N N . ALA A 1 103 ? -8.229 -10.172 -28.894 1.00 96.06 103 ALA A N 1
ATOM 818 C CA . ALA A 1 103 ? -8.542 -11.506 -29.414 1.00 96.06 103 ALA A CA 1
ATOM 819 C C . ALA A 1 103 ? -7.594 -12.616 -28.901 1.00 96.06 103 ALA A C 1
ATOM 821 O O . ALA A 1 103 ? -7.222 -13.531 -29.633 1.00 96.06 103 ALA A O 1
ATOM 822 N N . GLY A 1 104 ? -7.209 -12.532 -27.626 1.00 93.75 104 GLY A N 1
ATOM 823 C CA . GLY A 1 104 ? -6.388 -13.515 -26.919 1.00 93.75 104 GLY A CA 1
ATOM 824 C C . GLY A 1 104 ? -4.887 -13.223 -26.909 1.00 93.75 104 GLY A C 1
ATOM 825 O O . GLY A 1 104 ? -4.150 -13.975 -26.280 1.00 93.75 104 GLY A O 1
ATOM 826 N N . LEU A 1 105 ? -4.419 -12.153 -27.562 1.00 90.75 105 LEU A N 1
ATOM 827 C CA . LEU A 1 105 ? -2.992 -11.786 -27.579 1.00 90.75 105 LEU A CA 1
ATOM 828 C C . LEU A 1 105 ? -2.534 -11.071 -26.300 1.00 90.75 105 LEU A C 1
ATOM 830 O O . LEU A 1 105 ? -1.350 -11.075 -25.965 1.00 90.75 105 LEU A O 1
ATOM 834 N N . GLY A 1 106 ? -3.471 -10.446 -25.599 1.00 92.00 106 GLY A N 1
ATOM 835 C CA . GLY A 1 106 ? -3.215 -9.608 -24.446 1.00 92.00 106 GLY A CA 1
ATOM 836 C C . GLY A 1 106 ? -2.626 -8.232 -24.782 1.00 92.00 106 GLY A C 1
ATOM 837 O O . GLY A 1 106 ? -2.438 -7.850 -25.938 1.00 92.00 106 GLY A O 1
ATOM 838 N N . HIS A 1 107 ? -2.309 -7.478 -23.732 1.00 90.38 107 HIS A N 1
ATOM 839 C CA . HIS A 1 107 ? -1.622 -6.193 -23.796 1.00 90.38 107 HIS A CA 1
ATOM 840 C C . HIS A 1 107 ? -0.550 -6.125 -22.705 1.00 90.38 107 HIS A C 1
ATOM 842 O O . HIS A 1 107 ? -0.726 -6.627 -21.595 1.00 90.38 107 HIS A O 1
ATOM 848 N N . ARG A 1 108 ? 0.582 -5.480 -23.006 1.00 87.00 108 ARG A N 1
ATOM 849 C CA . ARG A 1 108 ? 1.649 -5.286 -22.019 1.00 87.00 108 ARG A CA 1
ATOM 850 C C . ARG A 1 108 ? 1.219 -4.238 -20.993 1.00 87.00 108 ARG A C 1
ATOM 852 O O . ARG A 1 108 ? 1.177 -3.049 -21.305 1.00 87.00 108 ARG A O 1
ATOM 859 N N . MET A 1 109 ? 0.962 -4.692 -19.772 1.00 89.25 109 MET A N 1
ATOM 860 C CA . MET A 1 109 ? 0.694 -3.832 -18.622 1.00 89.25 109 MET A CA 1
ATOM 861 C C . MET A 1 109 ? 2.014 -3.334 -18.030 1.00 89.25 109 MET A C 1
ATOM 863 O O . MET A 1 109 ? 2.940 -4.115 -17.805 1.00 89.25 109 MET A O 1
ATOM 867 N N . ALA A 1 110 ? 2.125 -2.028 -17.809 1.00 88.25 110 ALA A N 1
ATOM 868 C CA . ALA A 1 110 ? 3.280 -1.423 -17.154 1.00 88.25 110 ALA A CA 1
ATOM 869 C C . ALA A 1 110 ? 2.900 -0.109 -16.456 1.00 88.25 110 ALA A C 1
ATOM 871 O O . ALA A 1 110 ? 1.810 0.432 -16.646 1.00 88.25 110 ALA A O 1
ATOM 872 N N . TYR A 1 111 ? 3.827 0.412 -15.655 1.00 91.81 111 TYR A N 1
ATOM 873 C CA . TYR A 1 111 ? 3.727 1.756 -15.094 1.00 91.81 111 TYR A CA 1
ATOM 874 C C . TYR A 1 111 ? 3.751 2.831 -16.183 1.00 91.81 111 TYR A C 1
ATOM 876 O O . TYR A 1 111 ? 4.223 2.604 -17.298 1.00 91.81 111 TYR A O 1
ATOM 884 N N . ILE A 1 112 ? 3.293 4.030 -15.827 1.00 91.44 112 ILE A N 1
ATOM 885 C CA . ILE A 1 112 ? 3.499 5.217 -16.652 1.00 91.44 112 ILE A CA 1
ATOM 886 C C . ILE A 1 112 ? 4.966 5.631 -16.518 1.00 91.44 112 ILE A C 1
ATOM 888 O O . ILE A 1 112 ? 5.407 6.009 -15.433 1.00 91.44 112 ILE A O 1
ATOM 892 N N . PHE A 1 113 ? 5.698 5.566 -17.630 1.00 87.00 113 PHE A N 1
ATOM 893 C CA . PHE A 1 113 ? 7.113 5.922 -17.728 1.00 87.00 113 PHE A CA 1
ATOM 894 C C . PHE A 1 113 ? 7.309 7.134 -18.648 1.00 87.00 113 PHE A C 1
ATOM 896 O O . PHE A 1 113 ? 7.670 6.993 -19.816 1.00 87.00 113 PHE A O 1
ATOM 903 N N . THR A 1 114 ? 7.070 8.327 -18.105 1.00 87.75 114 THR A N 1
ATOM 904 C CA . THR A 1 114 ? 7.208 9.617 -18.801 1.00 87.75 114 THR A CA 1
ATOM 905 C C . THR A 1 114 ? 7.850 10.685 -17.903 1.00 87.75 114 THR A C 1
ATOM 907 O O . THR A 1 114 ? 8.082 10.452 -16.712 1.00 87.75 114 THR A O 1
ATOM 910 N N . ASP A 1 115 ? 8.166 11.845 -18.479 1.00 88.19 115 ASP A N 1
ATOM 911 C CA . ASP A 1 115 ? 8.720 13.014 -17.796 1.00 88.19 115 ASP A CA 1
ATOM 912 C C . ASP A 1 115 ? 7.640 13.821 -17.052 1.00 88.19 115 ASP A C 1
ATOM 914 O O . ASP A 1 115 ? 6.461 13.467 -17.036 1.00 88.19 115 ASP A O 1
ATOM 918 N N . GLY A 1 116 ? 8.032 14.925 -16.408 1.00 90.06 116 GLY A N 1
ATOM 919 C CA . GLY A 1 116 ? 7.102 15.742 -15.622 1.00 90.06 116 GLY A CA 1
ATOM 920 C C . GLY A 1 116 ? 5.942 16.323 -16.443 1.00 90.06 116 GLY A C 1
ATOM 921 O O . GLY A 1 116 ? 4.802 16.326 -15.976 1.00 90.06 116 GLY A O 1
ATOM 922 N N . ALA A 1 117 ? 6.209 16.775 -17.673 1.00 92.12 117 ALA A N 1
ATOM 923 C CA . ALA A 1 117 ? 5.178 17.319 -18.556 1.00 92.12 117 ALA A CA 1
ATOM 924 C C . ALA A 1 117 ? 4.204 16.224 -19.016 1.00 92.12 117 ALA A C 1
ATOM 926 O O . ALA A 1 117 ? 2.987 16.412 -18.948 1.00 92.12 117 ALA A O 1
ATOM 927 N N . GLY A 1 118 ? 4.722 15.058 -19.404 1.00 91.81 118 GLY A N 1
ATOM 928 C CA . GLY A 1 118 ? 3.912 13.904 -19.768 1.00 91.81 118 GLY A CA 1
ATOM 929 C C . GLY A 1 118 ? 3.104 13.355 -18.595 1.00 91.81 118 GLY A C 1
ATOM 930 O O . GLY A 1 118 ? 1.962 12.956 -18.794 1.00 91.81 118 GLY A O 1
ATOM 931 N N . LEU A 1 119 ? 3.618 13.407 -17.359 1.00 94.19 119 LEU A N 1
ATOM 932 C CA . LEU A 1 119 ? 2.856 13.011 -16.170 1.00 94.19 119 LEU A CA 1
ATOM 933 C C . LEU A 1 119 ? 1.666 13.942 -15.941 1.00 94.19 119 LEU A C 1
ATOM 935 O O . LEU A 1 119 ? 0.561 13.468 -15.687 1.00 94.19 119 LEU A O 1
ATOM 939 N N . LEU A 1 120 ? 1.862 15.256 -16.069 1.00 96.06 120 LEU A N 1
ATOM 940 C CA . LEU A 1 120 ? 0.760 16.211 -15.978 1.00 96.06 120 LEU A CA 1
ATOM 941 C C . LEU A 1 120 ? -0.261 15.987 -17.104 1.00 96.06 120 LEU A C 1
ATOM 943 O O . LEU A 1 120 ? -1.465 15.971 -16.851 1.00 96.06 120 LEU A O 1
ATOM 947 N N . GLY A 1 121 ? 0.213 15.751 -18.330 1.00 96.06 121 GLY A N 1
ATOM 948 C CA . GLY A 1 121 ? -0.637 15.399 -19.466 1.00 96.06 121 GLY A CA 1
ATOM 949 C C . GLY A 1 121 ? -1.460 14.140 -19.198 1.00 96.06 121 GLY A C 1
ATOM 950 O O . GLY A 1 121 ? -2.684 14.164 -19.329 1.00 96.06 121 GLY A O 1
ATOM 951 N N . ALA A 1 122 ? -0.819 13.062 -18.745 1.00 95.62 122 ALA A N 1
ATOM 952 C CA . ALA A 1 122 ? -1.470 11.801 -18.407 1.00 95.62 122 ALA A CA 1
ATOM 953 C C . ALA A 1 122 ? -2.476 11.963 -17.258 1.00 95.62 122 ALA A C 1
ATOM 955 O O . ALA A 1 122 ? -3.558 11.382 -17.307 1.00 95.62 122 ALA A O 1
ATOM 956 N N . LEU A 1 123 ? -2.171 12.791 -16.256 1.00 97.31 123 LEU A N 1
ATOM 957 C CA . LEU A 1 123 ? -3.088 13.088 -15.157 1.00 97.31 123 LEU A CA 1
ATOM 958 C C . LEU A 1 123 ? -4.373 13.761 -15.656 1.00 97.31 123 LEU A C 1
ATOM 960 O O . LEU A 1 123 ? -5.464 13.398 -15.217 1.00 97.31 123 LEU A O 1
ATOM 964 N N . LEU A 1 124 ? -4.259 14.726 -16.569 1.00 97.50 124 LEU A N 1
ATOM 965 C CA . LEU A 1 124 ? -5.397 15.497 -17.080 1.00 97.50 124 LEU A CA 1
ATOM 966 C C . LEU A 1 124 ? -6.196 14.760 -18.164 1.00 97.50 124 LEU A C 1
ATOM 968 O O . LEU A 1 124 ? -7.379 15.035 -18.343 1.00 97.50 124 LEU A O 1
ATOM 972 N N . THR A 1 125 ? -5.572 13.819 -18.873 1.00 96.69 125 THR A N 1
ATOM 973 C CA . THR A 1 125 ? -6.169 13.104 -20.018 1.00 96.69 125 THR A CA 1
ATOM 974 C C . THR A 1 125 ? -6.520 11.648 -19.716 1.00 96.69 125 THR A C 1
ATOM 976 O O . THR A 1 125 ? -6.656 10.843 -20.633 1.00 96.69 125 THR A O 1
ATOM 979 N N . TYR A 1 126 ? -6.687 11.298 -18.437 1.00 96.69 126 TYR A N 1
ATOM 980 C CA . TYR A 1 126 ? -7.043 9.943 -18.011 1.00 96.69 126 TYR A CA 1
ATOM 981 C C . TYR A 1 126 ? -6.051 8.882 -18.521 1.00 96.69 126 TYR A C 1
ATOM 983 O O . TYR A 1 126 ? -6.384 7.976 -19.290 1.00 96.69 126 TYR A O 1
ATOM 991 N N . PHE A 1 127 ? -4.809 9.025 -18.054 1.00 95.88 127 PHE A N 1
ATOM 992 C CA . PHE A 1 127 ? -3.647 8.180 -18.338 1.00 95.88 127 PHE A CA 1
ATOM 993 C C . PHE A 1 127 ? -3.032 8.315 -19.745 1.00 95.88 127 PHE A C 1
ATOM 995 O O . PHE A 1 127 ? -2.301 7.425 -20.171 1.00 95.88 127 PHE A O 1
ATOM 1002 N N . GLY A 1 128 ? -3.266 9.423 -20.459 1.00 92.44 128 GLY A N 1
ATOM 1003 C CA . GLY A 1 128 ? -2.567 9.729 -21.719 1.00 92.44 128 GLY A CA 1
ATOM 1004 C C . GLY A 1 128 ? -3.092 8.960 -22.943 1.00 92.44 128 GLY A C 1
ATOM 1005 O O . GLY A 1 128 ? -4.171 8.368 -22.887 1.00 92.44 128 GLY A O 1
ATOM 1006 N N . PRO A 1 129 ? -2.374 8.949 -24.078 1.00 90.12 129 PRO A N 1
ATOM 1007 C CA . PRO A 1 129 ? -2.780 8.227 -25.290 1.00 90.12 129 PRO A CA 1
ATOM 1008 C C . PRO A 1 129 ? -2.836 6.701 -25.098 1.00 90.12 129 PRO A C 1
ATOM 1010 O O . PRO A 1 129 ? -2.033 6.135 -24.366 1.00 90.12 129 PRO A O 1
ATOM 1013 N N . LEU A 1 130 ? -3.763 6.014 -25.778 1.00 86.88 130 LEU A N 1
ATOM 1014 C CA . LEU A 1 130 ? -3.878 4.539 -25.751 1.00 86.88 130 LEU A CA 1
ATOM 1015 C C . LEU A 1 130 ? -2.747 3.816 -26.498 1.00 86.88 130 LEU A C 1
ATOM 1017 O O . LEU A 1 130 ? -2.601 2.604 -26.381 1.00 86.88 130 LEU A O 1
ATOM 1021 N N . THR A 1 131 ? -1.992 4.548 -27.312 1.00 78.75 131 THR A N 1
ATOM 1022 C CA . THR A 1 131 ? -0.933 4.010 -28.170 1.00 78.75 131 THR A CA 1
ATOM 1023 C C . THR A 1 131 ? 0.363 3.729 -27.416 1.00 78.75 131 THR A C 1
ATOM 1025 O O . THR A 1 131 ? 1.249 3.082 -27.967 1.00 78.75 131 THR A O 1
ATOM 1028 N N . GLU A 1 132 ? 0.498 4.222 -26.184 1.00 75.69 132 GLU A N 1
ATOM 1029 C CA . GLU A 1 132 ? 1.699 4.026 -25.379 1.00 75.69 132 GLU A CA 1
ATOM 1030 C C . GLU A 1 132 ? 1.602 2.753 -24.521 1.00 75.69 132 GLU A C 1
ATOM 1032 O O . GLU A 1 132 ? 0.548 2.468 -23.943 1.00 75.69 132 GLU A O 1
ATOM 1037 N N . PRO A 1 133 ? 2.690 1.969 -24.412 1.00 71.62 133 PRO A N 1
ATOM 1038 C CA . PRO A 1 133 ? 2.733 0.824 -23.512 1.00 71.62 133 PRO A CA 1
ATOM 1039 C C . PRO A 1 133 ? 2.617 1.288 -22.053 1.00 71.62 133 PRO A C 1
ATOM 1041 O O . PRO A 1 133 ? 3.222 2.285 -21.664 1.00 71.62 133 PRO A O 1
ATOM 1044 N N . GLY A 1 134 ? 1.869 0.550 -21.230 1.00 82.50 134 GLY A N 1
ATOM 1045 C CA . GLY A 1 134 ? 1.629 0.925 -19.836 1.00 82.50 134 GLY A CA 1
ATOM 1046 C C . GLY A 1 134 ? 0.197 0.659 -19.404 1.00 82.50 134 GLY A C 1
ATOM 1047 O O . GLY A 1 134 ? -0.158 -0.472 -19.070 1.00 82.50 134 GLY A O 1
ATOM 1048 N N . ILE A 1 135 ? -0.623 1.711 -19.415 1.00 93.88 135 ILE A N 1
ATOM 1049 C CA . ILE A 1 135 ? -2.021 1.662 -18.975 1.00 93.88 135 ILE A CA 1
ATOM 1050 C C . ILE A 1 135 ? -2.919 1.209 -20.127 1.00 93.88 135 ILE A C 1
ATOM 1052 O O . ILE A 1 135 ? -3.372 2.014 -20.949 1.00 93.88 135 ILE A O 1
ATOM 1056 N N . THR A 1 136 ? -3.172 -0.096 -20.155 1.00 95.06 136 THR A N 1
ATOM 1057 C CA . THR A 1 136 ? -3.955 -0.792 -21.180 1.00 95.06 136 THR A CA 1
ATOM 1058 C C . THR A 1 136 ? -5.428 -0.353 -21.207 1.00 95.06 136 THR A C 1
ATOM 1060 O O . THR A 1 136 ? -5.925 0.218 -20.225 1.00 95.06 136 THR A O 1
ATOM 1063 N N . PRO A 1 137 ? -6.170 -0.622 -22.303 1.00 96.44 137 PRO A N 1
ATOM 1064 C CA . PRO A 1 137 ? -7.612 -0.376 -22.357 1.00 96.44 137 PRO A CA 1
ATOM 1065 C C . PRO A 1 137 ? -8.370 -1.026 -21.191 1.00 96.44 137 PRO A C 1
ATOM 1067 O O . PRO A 1 137 ? -9.231 -0.382 -20.585 1.00 96.44 137 PRO A O 1
ATOM 1070 N N . GLY A 1 138 ? -8.010 -2.260 -20.826 1.00 96.94 138 GLY A N 1
ATOM 1071 C CA . GLY A 1 138 ? -8.579 -2.982 -19.696 1.00 96.94 138 GLY A CA 1
ATOM 1072 C C . GLY A 1 138 ? -8.388 -2.252 -18.372 1.00 96.94 138 GLY A C 1
ATOM 1073 O O . GLY A 1 138 ? -9.363 -2.076 -17.641 1.00 96.94 138 GLY A O 1
ATOM 1074 N N . ILE A 1 139 ? -7.178 -1.752 -18.081 1.00 96.88 139 ILE A N 1
ATOM 1075 C CA . ILE A 1 139 ? -6.909 -0.992 -16.847 1.00 96.88 139 ILE A CA 1
ATOM 1076 C C . ILE A 1 139 ? -7.736 0.298 -16.812 1.00 96.88 139 ILE A C 1
ATOM 1078 O O . ILE A 1 139 ? -8.299 0.643 -15.774 1.00 96.88 139 ILE A O 1
ATOM 1082 N N . ARG A 1 140 ? -7.868 1.009 -17.936 1.00 97.12 140 ARG A N 1
ATOM 1083 C CA . ARG A 1 140 ? -8.683 2.236 -17.996 1.00 97.12 140 ARG A CA 1
ATOM 1084 C C . ARG A 1 140 ? -10.154 1.956 -17.719 1.00 97.12 140 ARG A C 1
ATOM 1086 O O . ARG A 1 140 ? -10.780 2.677 -16.950 1.00 97.12 140 ARG A O 1
ATOM 1093 N N . ILE A 1 141 ? -10.709 0.905 -18.316 1.00 97.75 141 ILE A N 1
ATOM 1094 C CA . ILE A 1 141 ? -12.105 0.527 -18.075 1.00 97.75 141 ILE A CA 1
ATOM 1095 C C . ILE A 1 141 ? -12.293 0.094 -16.616 1.00 97.75 141 ILE A C 1
ATOM 1097 O O . ILE A 1 141 ? -13.233 0.551 -15.965 1.00 97.75 141 ILE A O 1
ATOM 1101 N N . GLU A 1 142 ? -11.382 -0.717 -16.076 1.00 97.88 142 GLU A N 1
ATOM 1102 C CA . GLU A 1 142 ? -11.383 -1.138 -14.672 1.00 97.88 142 GLU A CA 1
ATOM 1103 C C . GLU A 1 142 ? -11.397 0.065 -13.721 1.00 97.88 142 GLU A C 1
ATOM 1105 O O . GLU A 1 142 ? -12.290 0.178 -12.877 1.00 97.88 142 GLU A O 1
ATOM 1110 N N . VAL A 1 143 ? -10.458 1.003 -13.883 1.00 97.94 143 VAL A N 1
ATOM 1111 C CA . VAL A 1 143 ? -10.390 2.207 -13.047 1.00 97.94 143 VAL A CA 1
ATOM 1112 C C . VAL A 1 143 ? -11.668 3.031 -13.197 1.00 97.94 143 VAL A C 1
ATOM 1114 O O . VAL A 1 143 ? -12.196 3.513 -12.198 1.00 97.94 143 VAL A O 1
ATOM 1117 N N . GLY A 1 144 ? -12.216 3.169 -14.406 1.00 98.25 144 GLY A N 1
ATOM 1118 C CA . GLY A 1 144 ? -13.461 3.901 -14.648 1.00 98.25 144 GLY A CA 1
ATOM 1119 C C . GLY A 1 144 ? -14.635 3.304 -13.872 1.00 98.25 144 GLY A C 1
ATOM 1120 O O . GLY A 1 144 ? -15.352 4.023 -13.173 1.00 98.25 144 GLY A O 1
ATOM 1121 N N . LEU A 1 145 ? -14.777 1.977 -13.908 1.00 98.06 145 LEU A N 1
ATOM 1122 C CA . LEU A 1 145 ? -15.796 1.249 -13.151 1.00 98.06 145 LEU A CA 1
ATOM 1123 C C . LEU A 1 145 ? -15.605 1.396 -11.638 1.00 98.06 145 LEU A C 1
ATOM 1125 O O . LEU A 1 145 ? -16.581 1.629 -10.921 1.00 98.06 145 LEU A O 1
ATOM 1129 N N . VAL A 1 146 ? -14.364 1.324 -11.146 1.00 98.12 146 VAL A N 1
ATOM 1130 C CA . VAL A 1 146 ? -14.044 1.555 -9.729 1.00 98.12 146 VAL A CA 1
ATOM 1131 C C . VAL A 1 146 ? -14.423 2.977 -9.309 1.00 98.12 146 VAL A C 1
ATOM 1133 O O . VAL A 1 146 ? -15.050 3.152 -8.264 1.00 98.12 146 VAL A O 1
ATOM 1136 N N . LEU A 1 147 ? -14.120 3.995 -10.119 1.00 98.56 147 LEU A N 1
ATOM 1137 C CA . LEU A 1 147 ? -14.494 5.384 -9.835 1.00 98.56 147 LEU A CA 1
ATOM 1138 C C . LEU A 1 147 ? -16.018 5.566 -9.800 1.00 98.56 147 LEU A C 1
ATOM 1140 O O . LEU A 1 147 ? -16.537 6.193 -8.873 1.00 98.56 147 LEU A O 1
ATOM 1144 N N . CYS A 1 148 ? -16.756 4.962 -10.735 1.00 98.38 148 CYS A N 1
ATOM 1145 C CA . CYS A 1 148 ? -18.221 4.949 -10.701 1.00 98.38 148 CYS A CA 1
ATOM 1146 C C . CYS A 1 148 ? -18.762 4.251 -9.442 1.00 98.38 148 CYS A C 1
ATOM 1148 O O . CYS A 1 148 ? -19.678 4.766 -8.795 1.00 98.38 148 CYS A O 1
ATOM 1150 N N . ALA A 1 149 ? -18.182 3.111 -9.055 1.00 97.88 149 ALA A N 1
ATOM 1151 C CA . ALA A 1 149 ? -18.566 2.381 -7.849 1.00 97.88 149 ALA A CA 1
ATOM 1152 C C . ALA A 1 149 ? -18.294 3.196 -6.574 1.00 97.88 149 ALA A C 1
ATOM 1154 O O . ALA A 1 149 ? -19.149 3.247 -5.688 1.00 97.88 149 ALA A O 1
ATOM 1155 N N . VAL A 1 150 ? -17.157 3.896 -6.499 1.00 98.50 150 VAL A N 1
ATOM 1156 C CA . VAL A 1 150 ? -16.826 4.820 -5.403 1.00 98.50 150 VAL A CA 1
ATOM 1157 C C . VAL A 1 150 ? -17.830 5.968 -5.333 1.00 98.50 150 VAL A C 1
ATOM 1159 O O . VAL A 1 150 ? -18.356 6.243 -4.252 1.00 98.50 150 VAL A O 1
ATOM 1162 N N . ALA A 1 151 ? -18.159 6.600 -6.465 1.00 98.56 151 ALA A N 1
ATOM 1163 C CA . ALA A 1 151 ? -19.159 7.666 -6.519 1.00 98.56 151 ALA A CA 1
ATOM 1164 C C . ALA A 1 151 ? -20.511 7.183 -5.974 1.00 98.56 151 ALA A C 1
ATOM 1166 O O . ALA A 1 151 ? -21.096 7.811 -5.086 1.00 98.56 151 ALA A O 1
ATOM 1167 N N . ALA A 1 152 ? -20.978 6.031 -6.465 1.00 97.94 152 ALA A N 1
ATOM 1168 C CA . ALA A 1 152 ? -22.242 5.432 -6.062 1.00 97.94 152 ALA A CA 1
ATOM 1169 C C . ALA A 1 152 ? -22.247 5.048 -4.575 1.00 97.94 152 ALA A C 1
ATOM 1171 O O . ALA A 1 152 ? -23.228 5.326 -3.883 1.00 97.94 152 ALA A O 1
ATOM 1172 N N . TYR A 1 153 ? -21.165 4.446 -4.072 1.00 98.25 153 TYR A N 1
ATOM 1173 C CA . TYR A 1 153 ? -21.012 4.072 -2.666 1.00 98.25 153 TYR A CA 1
ATOM 1174 C C . TYR A 1 153 ? -21.061 5.303 -1.752 1.00 98.25 153 TYR A C 1
ATOM 1176 O O . TYR A 1 153 ? -21.899 5.379 -0.850 1.00 98.25 153 TYR A O 1
ATOM 1184 N N . VAL A 1 154 ? -20.218 6.307 -2.011 1.00 98.44 154 VAL A N 1
ATOM 1185 C CA . VAL A 1 154 ? -20.126 7.501 -1.160 1.00 98.44 154 VAL A CA 1
ATOM 1186 C C . VAL A 1 154 ? -21.410 8.322 -1.217 1.00 98.44 154 VAL A C 1
ATOM 1188 O O . VAL A 1 154 ? -21.877 8.785 -0.172 1.00 98.44 154 VAL A O 1
ATOM 1191 N N . HIS A 1 155 ? -22.033 8.462 -2.390 1.00 98.31 155 HIS A N 1
ATOM 1192 C CA . HIS A 1 155 ? -23.315 9.152 -2.507 1.00 98.31 155 HIS A CA 1
ATOM 1193 C C . HIS A 1 155 ? -24.417 8.438 -1.715 1.00 98.31 155 HIS A C 1
ATOM 1195 O O . HIS A 1 155 ? -25.160 9.084 -0.981 1.00 98.31 155 HIS A O 1
ATOM 1201 N N . GLN A 1 156 ? -24.499 7.107 -1.785 1.00 97.31 156 GLN A N 1
ATOM 1202 C CA . GLN A 1 156 ? -25.502 6.348 -1.031 1.00 97.31 156 GLN A CA 1
ATOM 1203 C C . GLN A 1 156 ? -25.324 6.467 0.482 1.00 97.31 156 GLN A C 1
ATOM 1205 O O . GLN A 1 156 ? -26.314 6.608 1.203 1.00 97.31 156 GLN A O 1
ATOM 1210 N N . VAL A 1 157 ? -24.075 6.433 0.953 1.00 97.38 157 VAL A N 1
ATOM 1211 C CA . VAL A 1 157 ? -23.740 6.486 2.381 1.00 97.38 157 VAL A CA 1
ATOM 1212 C C . VAL A 1 157 ? -23.899 7.890 2.963 1.00 97.38 157 VAL A C 1
ATOM 1214 O O . VAL A 1 157 ? -24.338 8.026 4.103 1.00 97.38 157 VAL A O 1
ATOM 1217 N N . THR A 1 158 ? -23.534 8.933 2.214 1.00 97.81 158 THR A N 1
ATOM 1218 C CA . THR A 1 158 ? -23.479 10.315 2.728 1.00 97.81 158 THR A CA 1
ATOM 1219 C C . THR A 1 158 ? -24.630 11.201 2.263 1.00 97.81 158 THR A C 1
ATOM 1221 O O . THR A 1 158 ? -24.812 12.281 2.819 1.00 97.81 158 THR A O 1
ATOM 1224 N N . ARG A 1 159 ? -25.371 10.782 1.227 1.00 97.44 159 ARG A N 1
ATOM 1225 C CA . ARG A 1 159 ? -26.382 11.577 0.506 1.00 97.44 159 ARG A CA 1
ATOM 1226 C C . ARG A 1 159 ? -25.857 12.917 -0.026 1.00 97.44 159 ARG A C 1
ATOM 1228 O O . ARG A 1 159 ? -26.637 13.823 -0.290 1.00 97.44 159 ARG A O 1
ATOM 1235 N N . SER A 1 160 ? -24.540 13.044 -0.212 1.00 98.31 160 SER A N 1
ATOM 1236 C CA . SER A 1 160 ? -23.892 14.275 -0.669 1.00 98.31 160 SER A CA 1
ATOM 1237 C C . SER A 1 160 ? -23.186 14.052 -2.012 1.00 98.31 160 SER A C 1
ATOM 1239 O O . SER A 1 160 ? -22.240 13.262 -2.074 1.00 98.31 160 SER A O 1
ATOM 1241 N N . PRO A 1 161 ? -23.603 14.731 -3.099 1.00 98.06 161 PRO A N 1
ATOM 1242 C CA . PRO A 1 161 ? -22.930 14.619 -4.395 1.00 98.06 161 PRO A CA 1
ATOM 1243 C C . PRO A 1 161 ? -21.505 15.189 -4.353 1.00 98.06 161 PRO A C 1
ATOM 1245 O O . PRO A 1 161 ? -20.608 14.632 -4.975 1.00 98.06 161 PRO A O 1
ATOM 1248 N N . TRP A 1 162 ? -21.262 16.230 -3.551 1.00 98.25 162 TRP A N 1
ATOM 1249 C CA . TRP A 1 162 ? -19.932 16.823 -3.393 1.00 98.25 162 TRP A CA 1
ATOM 1250 C C . TRP A 1 162 ? -18.949 15.873 -2.716 1.00 98.25 162 TRP A C 1
ATOM 1252 O O . TRP A 1 162 ? -17.837 15.706 -3.202 1.00 98.25 162 TRP A O 1
ATOM 1262 N N . ARG A 1 163 ? -19.369 15.174 -1.651 1.00 98.31 163 ARG A N 1
ATOM 1263 C CA . ARG A 1 163 ? -18.523 14.149 -1.017 1.00 98.31 163 ARG A CA 1
ATOM 1264 C C . ARG A 1 163 ? -18.218 12.997 -1.970 1.00 98.31 163 ARG A C 1
ATOM 1266 O O . ARG A 1 163 ? -17.099 12.494 -1.955 1.00 98.31 163 ARG A O 1
ATOM 1273 N N . ALA A 1 164 ? -19.182 12.607 -2.807 1.00 98.56 164 ALA A N 1
ATOM 1274 C CA . ALA A 1 164 ? -18.972 11.593 -3.836 1.00 98.56 164 ALA A CA 1
ATOM 1275 C C . ALA A 1 164 ? -17.960 12.056 -4.896 1.00 98.56 164 ALA A C 1
ATOM 1277 O O . ALA A 1 164 ? -17.012 11.329 -5.177 1.00 98.56 164 ALA A O 1
ATOM 1278 N N . ALA A 1 165 ? -18.096 13.281 -5.411 1.00 98.44 165 ALA A N 1
ATOM 1279 C CA . ALA A 1 165 ? -17.142 13.867 -6.352 1.00 98.44 165 ALA A CA 1
ATOM 1280 C C . ALA A 1 165 ? -15.730 13.978 -5.749 1.00 98.44 165 ALA A C 1
ATOM 1282 O O . ALA A 1 165 ? -14.755 13.577 -6.382 1.00 98.44 165 ALA A O 1
ATOM 1283 N N . SER A 1 166 ? -15.611 14.436 -4.497 1.00 98.44 166 SER A N 1
ATOM 1284 C CA . SER A 1 166 ? -14.330 14.470 -3.782 1.00 98.44 166 SER A CA 1
ATOM 1285 C C . SER A 1 166 ? -13.727 13.075 -3.616 1.00 98.44 166 SER A C 1
ATOM 1287 O O . SER A 1 166 ? -12.524 12.913 -3.793 1.00 98.44 166 SER A O 1
ATOM 1289 N N . ALA A 1 167 ? -14.533 12.054 -3.310 1.00 98.50 167 ALA A N 1
ATOM 1290 C CA . ALA A 1 167 ? -14.048 10.682 -3.174 1.00 98.50 167 ALA A CA 1
ATOM 1291 C C . ALA A 1 167 ? -13.535 10.112 -4.500 1.00 98.50 167 ALA A C 1
ATOM 1293 O O . ALA A 1 167 ? -12.489 9.466 -4.516 1.00 98.50 167 ALA A O 1
ATOM 1294 N N . VAL A 1 168 ? -14.237 10.383 -5.605 1.00 98.69 168 VAL A N 1
ATOM 1295 C CA . VAL A 1 168 ? -13.799 10.023 -6.961 1.00 98.69 168 VAL A CA 1
ATOM 1296 C C . VAL A 1 168 ? -12.466 10.686 -7.278 1.00 98.69 168 VAL A C 1
ATOM 1298 O O . VAL A 1 168 ? -11.527 9.990 -7.652 1.00 98.69 168 VAL A O 1
ATOM 1301 N N . LEU A 1 169 ? -12.353 12.001 -7.066 1.00 98.44 169 LEU A N 1
ATOM 1302 C CA . LEU A 1 169 ? -11.117 12.737 -7.325 1.00 98.44 169 LEU A CA 1
ATOM 1303 C C . LEU A 1 169 ? -9.952 12.185 -6.494 1.00 98.44 169 LEU A C 1
ATOM 1305 O O . LEU A 1 169 ? -8.910 11.859 -7.050 1.00 98.44 169 LEU A O 1
ATOM 1309 N N . LEU A 1 170 ? -10.131 12.016 -5.180 1.00 98.44 170 LEU A N 1
ATOM 1310 C CA . LEU A 1 170 ? -9.089 11.477 -4.300 1.00 98.44 170 LEU A CA 1
ATOM 1311 C C . LEU A 1 170 ? -8.687 10.045 -4.683 1.00 98.44 170 LEU A C 1
ATOM 1313 O O . LEU A 1 170 ? -7.503 9.713 -4.644 1.00 98.44 170 LEU A O 1
ATOM 1317 N N . THR A 1 171 ? -9.648 9.208 -5.080 1.00 98.50 171 THR A N 1
ATOM 1318 C CA . THR A 1 171 ? -9.384 7.837 -5.547 1.00 98.50 171 THR A CA 1
ATOM 1319 C C . THR A 1 171 ? -8.608 7.850 -6.860 1.00 98.50 171 THR A C 1
ATOM 1321 O O . THR A 1 171 ? -7.618 7.136 -6.982 1.00 98.50 171 THR A O 1
ATOM 1324 N N . TYR A 1 172 ? -8.999 8.693 -7.819 1.00 98.56 172 TYR A N 1
ATOM 1325 C CA . TYR A 1 172 ? -8.292 8.839 -9.089 1.00 98.56 172 TYR A CA 1
ATOM 1326 C C . TYR A 1 172 ? -6.852 9.314 -8.880 1.00 98.56 172 TYR A C 1
ATOM 1328 O O . TYR A 1 172 ? -5.931 8.677 -9.380 1.00 98.56 172 TYR A O 1
ATOM 1336 N N . LEU A 1 173 ? -6.645 10.366 -8.080 1.00 98.31 173 LEU A N 1
ATOM 1337 C CA . LEU A 1 173 ? -5.309 10.872 -7.744 1.00 98.31 173 LEU A CA 1
ATOM 1338 C C . LEU A 1 173 ? -4.454 9.812 -7.045 1.00 98.31 173 LEU A C 1
ATOM 1340 O O . LEU A 1 173 ? -3.266 9.696 -7.326 1.00 98.31 173 LEU A O 1
ATOM 1344 N N . THR A 1 174 ? -5.065 9.014 -6.169 1.00 97.50 174 THR A N 1
ATOM 1345 C CA . THR A 1 174 ? -4.399 7.891 -5.503 1.00 97.50 174 THR A CA 1
ATOM 1346 C C . THR A 1 174 ? -3.935 6.849 -6.515 1.00 97.50 174 THR A C 1
ATOM 1348 O O . THR A 1 174 ? -2.757 6.503 -6.536 1.00 97.50 174 THR A O 1
ATOM 1351 N N . VAL A 1 175 ? -4.834 6.353 -7.370 1.00 97.69 175 VAL A N 1
ATOM 1352 C CA . VAL A 1 175 ? -4.486 5.356 -8.394 1.00 97.69 175 VAL A CA 1
ATOM 1353 C C . VAL A 1 175 ? -3.420 5.917 -9.329 1.00 97.69 175 VAL A C 1
ATOM 1355 O O . VAL A 1 175 ? -2.418 5.248 -9.566 1.00 97.69 175 VAL A O 1
ATOM 1358 N N . PHE A 1 176 ? -3.592 7.161 -9.788 1.00 98.00 176 PHE A N 1
ATOM 1359 C CA . PHE A 1 176 ? -2.628 7.854 -10.635 1.00 98.00 176 PHE A CA 1
ATOM 1360 C C . PHE A 1 176 ? -1.243 7.910 -9.989 1.00 98.00 176 PHE A C 1
ATOM 1362 O O . PHE A 1 176 ? -0.260 7.550 -10.634 1.00 98.00 176 PHE A O 1
ATOM 1369 N N . PHE A 1 177 ? -1.152 8.298 -8.713 1.00 97.31 177 PHE A N 1
ATOM 1370 C CA . PHE A 1 177 ? 0.110 8.322 -7.970 1.00 97.31 177 PHE A CA 1
ATOM 1371 C C . PHE A 1 177 ? 0.799 6.954 -7.986 1.00 97.31 177 PHE A C 1
ATOM 1373 O O . PHE A 1 177 ? 1.976 6.867 -8.320 1.00 97.31 177 PHE A O 1
ATOM 1380 N N . TRP A 1 178 ? 0.067 5.877 -7.695 1.00 97.38 178 TRP A N 1
ATOM 1381 C CA . TRP A 1 178 ? 0.637 4.530 -7.646 1.00 97.38 178 TRP A CA 1
ATOM 1382 C C . TRP A 1 178 ? 1.087 4.017 -9.022 1.00 97.38 178 TRP A C 1
ATOM 1384 O O . TRP A 1 178 ? 2.129 3.368 -9.099 1.00 97.38 178 TRP A O 1
ATOM 1394 N N . VAL A 1 179 ? 0.366 4.320 -10.110 1.00 95.81 179 VAL A N 1
ATOM 1395 C CA . VAL A 1 179 ? 0.779 3.920 -11.474 1.00 95.81 179 VAL A CA 1
ATOM 1396 C C . VAL A 1 179 ? 1.871 4.809 -12.081 1.00 95.81 179 VAL A C 1
ATOM 1398 O O . VAL A 1 179 ? 2.548 4.389 -13.015 1.00 95.81 179 VAL A O 1
ATOM 1401 N N . SER A 1 180 ? 2.056 6.028 -11.573 1.00 95.56 180 SER A N 1
ATOM 1402 C CA . SER A 1 180 ? 3.107 6.959 -12.021 1.00 95.56 180 SER A CA 1
ATOM 1403 C 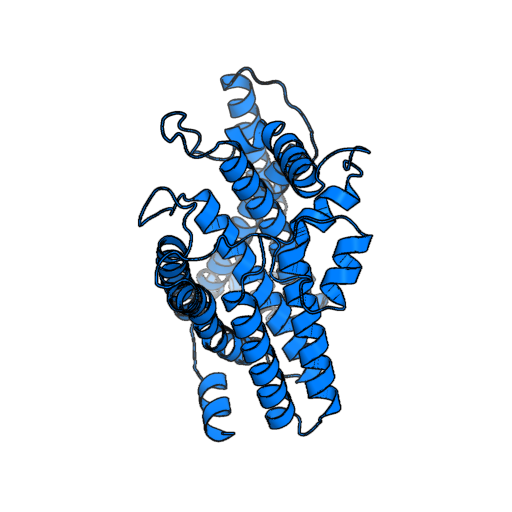C . SER A 1 180 ? 4.320 6.999 -11.092 1.00 95.56 180 SER A C 1
ATOM 1405 O O . SER A 1 180 ? 5.302 7.688 -11.380 1.00 95.56 180 SER A O 1
ATOM 1407 N N . PHE A 1 181 ? 4.284 6.250 -9.986 1.00 95.19 181 PHE A N 1
ATOM 1408 C CA . PHE A 1 181 ? 5.300 6.315 -8.943 1.00 95.19 181 PHE A CA 1
ATOM 1409 C C . PHE A 1 181 ? 6.734 6.088 -9.447 1.00 95.19 181 PHE A C 1
ATOM 1411 O O . PHE A 1 181 ? 7.603 6.871 -9.064 1.00 95.19 181 PHE A O 1
ATOM 1418 N N . PRO A 1 182 ? 7.032 5.103 -10.322 1.00 90.56 182 PRO A N 1
ATOM 1419 C CA . PRO A 1 182 ? 8.401 4.927 -10.812 1.00 90.56 182 PRO A CA 1
ATOM 1420 C C . PRO A 1 182 ? 8.944 6.152 -11.562 1.00 90.56 182 PRO A C 1
ATOM 1422 O O . PRO A 1 182 ? 10.098 6.526 -11.361 1.00 90.56 182 PRO A O 1
ATOM 1425 N N . SER A 1 183 ? 8.110 6.826 -12.363 1.00 90.06 183 SER A N 1
ATOM 1426 C CA . SER A 1 183 ? 8.477 8.095 -13.004 1.00 90.06 183 SER A CA 1
ATOM 1427 C C . SER A 1 183 ? 8.736 9.197 -11.982 1.00 90.06 183 SER A C 1
ATOM 1429 O O . SER A 1 183 ? 9.749 9.887 -12.073 1.00 90.06 183 SER A O 1
ATOM 1431 N N . LEU A 1 184 ? 7.865 9.346 -10.978 1.00 92.44 184 LEU A N 1
ATOM 1432 C CA . LEU A 1 184 ? 8.057 10.324 -9.900 1.00 92.44 184 LEU A CA 1
ATOM 1433 C C . LEU A 1 184 ? 9.363 10.074 -9.133 1.00 92.44 184 LEU A C 1
ATOM 1435 O O . LEU A 1 184 ? 10.080 11.022 -8.806 1.00 92.44 184 LEU A O 1
ATOM 1439 N N . LEU A 1 185 ? 9.704 8.805 -8.895 1.00 88.06 185 LEU A N 1
ATOM 1440 C CA . LEU A 1 185 ? 10.940 8.420 -8.225 1.00 88.06 185 LEU A CA 1
ATOM 1441 C C . LEU A 1 185 ? 12.164 8.845 -9.046 1.00 88.06 185 LEU A C 1
ATOM 1443 O O . LEU A 1 185 ? 13.030 9.536 -8.518 1.00 88.06 185 LEU A O 1
ATOM 1447 N N . VAL A 1 186 ? 12.214 8.524 -10.342 1.00 84.44 186 VAL A N 1
ATOM 1448 C CA . VAL A 1 186 ? 13.344 8.912 -11.210 1.00 84.44 186 VAL A CA 1
ATOM 1449 C C . VAL A 1 186 ? 13.482 10.425 -11.337 1.00 84.44 186 VAL A C 1
ATOM 1451 O O . VAL A 1 186 ? 14.593 10.951 -11.232 1.00 84.44 186 VAL A O 1
ATOM 1454 N N . LEU A 1 187 ? 12.363 11.136 -11.510 1.00 85.75 187 LEU A N 1
ATOM 1455 C CA . LEU A 1 187 ? 12.354 12.596 -11.599 1.00 85.75 187 LEU A CA 1
ATOM 1456 C C . LEU A 1 187 ? 12.879 13.251 -10.316 1.00 85.75 187 LEU A C 1
ATOM 1458 O O . LEU A 1 187 ? 13.597 14.244 -10.401 1.00 85.75 187 LEU A O 1
ATOM 1462 N N . SER A 1 188 ? 12.590 12.682 -9.140 1.00 83.69 188 SER A N 1
ATOM 1463 C CA . SER A 1 188 ? 13.068 13.235 -7.864 1.00 83.69 188 SER A CA 1
ATOM 1464 C C . SER A 1 188 ? 14.575 13.063 -7.633 1.00 83.69 188 SER A C 1
ATOM 1466 O O . SER A 1 188 ? 15.167 13.846 -6.895 1.00 83.69 188 SER A O 1
ATOM 1468 N N . VAL A 1 189 ? 15.211 12.091 -8.296 1.00 79.81 189 VAL A N 1
ATOM 1469 C CA . VAL A 1 189 ? 16.665 11.850 -8.219 1.00 79.81 189 VAL A CA 1
ATOM 1470 C C . VAL A 1 189 ? 17.430 12.573 -9.346 1.00 79.81 189 VAL A C 1
ATOM 1472 O O . VAL A 1 189 ? 18.657 12.582 -9.357 1.00 79.81 189 VAL A O 1
ATOM 1475 N N . GLY A 1 190 ? 16.733 13.225 -10.287 1.00 71.06 190 GLY A N 1
ATOM 1476 C CA . GLY A 1 190 ? 17.348 14.077 -11.315 1.00 71.06 190 GLY A CA 1
ATOM 1477 C C . GLY A 1 190 ? 18.111 13.323 -12.411 1.00 71.06 190 GLY A C 1
ATOM 1478 O O . GLY A 1 190 ? 19.018 13.878 -13.022 1.00 71.06 190 GLY A O 1
ATOM 1479 N N . THR A 1 191 ? 17.772 12.056 -12.665 1.00 62.53 191 THR A N 1
ATOM 1480 C CA . THR A 1 191 ? 18.552 11.158 -13.545 1.00 62.53 191 THR A CA 1
ATOM 1481 C C . THR A 1 191 ? 18.081 11.106 -15.002 1.00 62.53 191 THR A C 1
ATOM 1483 O O . THR A 1 191 ? 18.589 10.301 -15.782 1.00 62.53 191 THR A O 1
ATOM 1486 N N . VAL A 1 192 ? 17.155 11.974 -15.422 1.00 60.50 192 VAL A N 1
ATOM 1487 C CA . VAL A 1 192 ? 16.711 12.009 -16.825 1.00 60.50 192 VAL A CA 1
ATOM 1488 C C . VAL A 1 192 ? 17.745 12.764 -17.662 1.00 60.50 192 VAL A C 1
ATOM 1490 O O . VAL A 1 192 ? 17.721 13.990 -17.756 1.00 60.50 192 VAL A O 1
ATOM 1493 N N . GLY A 1 193 ? 18.692 12.026 -18.243 1.00 56.62 193 GLY A N 1
ATOM 1494 C CA . GLY A 1 193 ? 19.657 12.575 -19.192 1.00 56.62 193 GLY A CA 1
ATOM 1495 C C . GLY A 1 193 ? 18.954 13.198 -20.402 1.00 56.62 193 GLY A C 1
ATOM 1496 O O . GLY A 1 193 ? 18.013 12.625 -20.953 1.00 56.62 193 GLY A O 1
ATOM 1497 N N . ALA A 1 194 ? 19.413 14.376 -20.822 1.00 51.00 194 ALA A N 1
ATOM 1498 C CA . ALA A 1 194 ? 18.907 15.050 -22.010 1.00 51.00 194 ALA A CA 1
ATOM 1499 C C . ALA A 1 194 ? 19.257 14.231 -23.269 1.00 51.00 194 ALA A C 1
ATOM 1501 O O . ALA A 1 194 ? 20.423 14.167 -23.651 1.00 51.00 194 ALA A O 1
ATOM 1502 N N . GLY A 1 195 ? 18.264 13.599 -23.909 1.00 52.16 195 GLY A N 1
ATOM 1503 C CA . GLY A 1 195 ? 18.401 13.098 -25.288 1.00 52.16 195 GLY A CA 1
ATOM 1504 C C . GLY A 1 195 ? 18.009 11.643 -25.585 1.00 52.16 195 GLY A C 1
ATOM 1505 O O . GLY A 1 195 ? 18.193 11.217 -26.721 1.00 52.16 195 GLY A O 1
ATOM 1506 N N . GLY A 1 196 ? 17.468 10.875 -24.630 1.00 60.34 196 GLY A N 1
ATOM 1507 C CA . GLY A 1 196 ? 16.989 9.498 -24.858 1.00 60.34 196 GLY A CA 1
ATOM 1508 C C . GLY A 1 196 ? 15.464 9.340 -24.792 1.00 60.34 196 GLY A C 1
ATOM 1509 O O . GLY A 1 196 ? 14.765 10.231 -24.313 1.00 60.34 196 GLY A O 1
ATOM 1510 N N . SER A 1 197 ? 14.942 8.181 -25.228 1.00 68.00 197 SER A N 1
ATOM 1511 C CA . SER A 1 197 ? 13.558 7.777 -24.917 1.00 68.00 197 SER A CA 1
ATOM 1512 C C . SER A 1 197 ? 13.368 7.838 -23.403 1.00 68.00 197 SER A C 1
ATOM 1514 O O . SER A 1 197 ? 14.078 7.153 -22.669 1.00 68.00 197 SER A O 1
ATOM 1516 N N . ILE A 1 198 ? 12.426 8.657 -22.934 1.00 67.69 198 ILE A N 1
ATOM 1517 C CA . ILE A 1 198 ? 12.188 8.861 -21.500 1.00 67.69 198 ILE A CA 1
ATOM 1518 C C . ILE A 1 198 ? 11.877 7.530 -20.810 1.00 67.69 198 ILE A C 1
ATOM 1520 O O . ILE A 1 198 ? 12.360 7.283 -19.713 1.00 67.69 198 ILE A O 1
ATOM 1524 N N . THR A 1 199 ? 11.158 6.627 -21.477 1.00 65.19 199 THR A N 1
ATOM 1525 C CA . THR A 1 199 ? 10.895 5.278 -20.969 1.00 65.19 199 THR A CA 1
ATOM 1526 C C . THR A 1 199 ? 12.186 4.494 -20.743 1.00 65.19 199 THR A C 1
ATOM 1528 O O . THR A 1 199 ? 12.369 3.924 -19.670 1.00 65.19 199 THR A O 1
ATOM 1531 N N . ALA A 1 200 ? 13.109 4.516 -21.708 1.00 67.19 200 ALA A N 1
ATOM 1532 C CA . ALA A 1 200 ? 14.407 3.861 -21.574 1.00 67.19 200 ALA A CA 1
ATOM 1533 C C . ALA A 1 200 ? 15.288 4.546 -20.519 1.00 67.19 200 ALA A C 1
ATOM 1535 O O . ALA A 1 200 ? 15.971 3.859 -19.774 1.00 67.19 200 ALA A O 1
ATOM 1536 N N . ALA A 1 201 ? 15.239 5.875 -20.402 1.00 66.56 201 ALA A N 1
ATOM 1537 C CA . ALA A 1 201 ? 15.992 6.626 -19.398 1.00 66.56 201 ALA A CA 1
ATOM 1538 C C . ALA A 1 201 ? 15.464 6.393 -17.974 1.00 66.56 201 ALA A C 1
ATOM 1540 O O . ALA A 1 201 ? 16.248 6.288 -17.038 1.00 66.56 201 ALA A O 1
ATOM 1541 N N . VAL A 1 202 ? 14.146 6.275 -17.800 1.00 66.50 202 VAL A N 1
ATOM 1542 C CA . VAL A 1 202 ? 13.524 5.954 -16.509 1.00 66.50 202 VAL A CA 1
ATOM 1543 C C . VAL A 1 202 ? 13.800 4.501 -16.137 1.00 66.50 202 VAL A C 1
ATOM 1545 O O . VAL A 1 202 ? 14.168 4.226 -14.998 1.00 66.50 202 VAL A O 1
ATOM 1548 N N . GLN A 1 203 ? 13.703 3.572 -17.090 1.00 67.50 203 GLN A N 1
ATOM 1549 C CA . GLN A 1 203 ? 14.078 2.177 -16.864 1.00 67.50 203 GLN A CA 1
ATOM 1550 C C . GLN A 1 203 ? 15.568 2.035 -16.548 1.00 67.50 203 GLN A C 1
ATOM 1552 O O . GLN A 1 203 ? 15.895 1.428 -15.538 1.00 67.50 203 GLN A O 1
ATOM 1557 N N . ASP A 1 204 ? 16.462 2.640 -17.330 1.00 69.56 204 ASP A N 1
ATOM 1558 C CA . ASP A 1 204 ? 17.908 2.638 -17.075 1.00 69.56 204 ASP A CA 1
ATOM 1559 C C . ASP A 1 204 ? 18.243 3.347 -15.759 1.00 69.56 204 ASP A C 1
ATOM 1561 O O . ASP A 1 204 ? 19.053 2.855 -14.987 1.00 69.56 204 ASP A O 1
ATOM 1565 N N . GLY A 1 205 ? 17.570 4.451 -15.429 1.00 68.44 205 GLY A N 1
ATOM 1566 C CA . GLY A 1 205 ? 17.718 5.145 -14.151 1.00 68.44 205 GLY A CA 1
ATOM 1567 C C . GLY A 1 205 ? 17.346 4.259 -12.963 1.00 68.44 205 GLY A C 1
ATOM 1568 O O . GLY A 1 205 ? 18.110 4.171 -12.005 1.00 68.44 205 GLY A O 1
ATOM 1569 N N . LEU A 1 206 ? 16.217 3.546 -13.036 1.00 68.81 206 LEU A N 1
ATOM 1570 C CA . LEU A 1 206 ? 15.789 2.599 -11.999 1.00 68.81 206 LEU A CA 1
ATOM 1571 C C . LEU A 1 206 ? 16.691 1.369 -11.946 1.00 68.81 206 LEU A C 1
ATOM 1573 O O . LEU A 1 206 ? 17.028 0.908 -10.859 1.00 68.81 206 LEU A O 1
ATOM 1577 N N . VAL A 1 207 ? 17.113 0.851 -13.098 1.00 69.00 207 VAL A N 1
ATOM 1578 C CA . VAL A 1 207 ? 18.067 -0.255 -13.166 1.00 69.00 207 VAL A CA 1
ATOM 1579 C C . VAL A 1 207 ? 19.376 0.177 -12.539 1.00 69.00 207 VAL A C 1
ATOM 1581 O O . VAL A 1 207 ? 19.814 -0.509 -11.640 1.00 69.00 207 VAL A O 1
ATOM 1584 N N . ARG A 1 208 ? 19.956 1.324 -12.894 1.00 68.19 208 ARG A N 1
ATOM 1585 C CA . ARG A 1 208 ? 21.181 1.852 -12.271 1.00 68.19 208 ARG A CA 1
ATOM 1586 C C . ARG A 1 208 ? 21.021 2.088 -10.782 1.00 68.19 208 ARG A C 1
ATOM 1588 O O . ARG A 1 208 ? 21.948 1.797 -10.027 1.00 68.19 208 ARG A O 1
ATOM 1595 N N . LEU A 1 209 ? 19.861 2.603 -10.369 1.00 69.19 209 LEU A N 1
ATOM 1596 C CA . LEU A 1 209 ? 19.517 2.763 -8.965 1.00 69.19 209 LEU A CA 1
ATOM 1597 C C . LEU A 1 209 ? 19.627 1.387 -8.291 1.00 69.19 209 LEU A C 1
ATOM 1599 O O . LEU A 1 209 ? 20.473 1.196 -7.434 1.00 69.19 209 LEU A O 1
ATOM 1603 N N . PHE A 1 210 ? 18.892 0.370 -8.731 1.00 68.00 210 PHE A N 1
ATOM 1604 C CA . PHE A 1 210 ? 18.826 -0.900 -7.998 1.00 68.00 210 PHE A CA 1
ATOM 1605 C C . PHE A 1 210 ? 19.949 -1.906 -8.303 1.00 68.00 210 PHE A C 1
ATOM 1607 O O . PHE A 1 210 ? 20.301 -2.701 -7.435 1.00 68.00 210 PHE A O 1
ATOM 1614 N N . SER A 1 211 ? 20.573 -1.856 -9.477 1.00 64.38 211 SER A N 1
ATOM 1615 C CA . SER A 1 211 ? 21.698 -2.711 -9.879 1.00 64.38 211 SER A CA 1
ATOM 1616 C C . SER A 1 211 ? 22.979 -2.360 -9.135 1.00 64.38 211 SER A C 1
ATOM 1618 O O . SER A 1 211 ? 23.831 -3.224 -8.950 1.00 64.38 211 SER A O 1
ATOM 1620 N N . GLY A 1 212 ? 23.119 -1.105 -8.696 1.00 60.72 212 GLY A N 1
ATOM 1621 C CA . GLY A 1 212 ? 24.217 -0.676 -7.834 1.00 60.72 212 GLY A CA 1
ATOM 1622 C C . GLY A 1 212 ? 24.111 -1.205 -6.402 1.00 60.72 212 GLY A C 1
ATOM 1623 O O . GLY A 1 212 ? 25.109 -1.183 -5.680 1.00 60.72 212 GLY A O 1
ATOM 1624 N N . SER A 1 213 ? 22.937 -1.702 -5.989 1.00 62.59 213 SER A N 1
ATOM 1625 C CA . SER A 1 213 ? 22.721 -2.158 -4.619 1.00 62.59 213 SER A CA 1
ATOM 1626 C C . SER A 1 213 ? 23.264 -3.559 -4.391 1.00 62.59 213 SER A C 1
ATOM 1628 O O . SER A 1 213 ? 22.603 -4.562 -4.671 1.00 62.59 213 SER A O 1
ATOM 1630 N N . ARG A 1 214 ? 24.455 -3.644 -3.805 1.00 66.19 214 ARG A N 1
ATOM 1631 C CA . ARG A 1 214 ? 25.005 -4.927 -3.343 1.00 66.19 214 ARG A CA 1
ATOM 1632 C C . ARG A 1 214 ? 24.272 -5.417 -2.096 1.00 66.19 214 ARG A C 1
ATOM 1634 O O . ARG A 1 214 ? 24.081 -6.617 -1.919 1.00 66.19 214 ARG A O 1
ATOM 1641 N N . MET A 1 215 ? 23.740 -4.498 -1.286 1.00 58.59 215 MET A N 1
ATOM 1642 C CA . MET A 1 215 ? 22.926 -4.853 -0.125 1.00 58.59 215 MET A CA 1
ATOM 1643 C C . MET A 1 215 ? 21.606 -5.506 -0.515 1.00 58.59 215 MET A C 1
ATOM 1645 O O . MET A 1 215 ? 21.213 -6.476 0.132 1.00 58.59 215 MET A O 1
ATOM 1649 N N . ALA A 1 216 ? 20.935 -5.047 -1.576 1.00 56.62 216 ALA A N 1
ATOM 1650 C CA . ALA A 1 216 ? 19.733 -5.714 -2.075 1.00 56.62 216 ALA A CA 1
ATOM 1651 C C . ALA A 1 216 ? 20.031 -7.149 -2.539 1.00 56.62 216 ALA A C 1
ATOM 1653 O O . ALA A 1 216 ? 19.193 -8.029 -2.364 1.00 56.62 216 ALA A O 1
ATOM 1654 N N . GLN A 1 217 ? 21.231 -7.408 -3.066 1.00 60.47 217 GLN A N 1
ATOM 1655 C CA . GLN A 1 217 ? 21.649 -8.749 -3.480 1.00 60.47 217 GLN A CA 1
ATOM 1656 C C . GLN A 1 217 ? 21.954 -9.674 -2.292 1.00 60.47 217 GLN A C 1
ATOM 1658 O O . GLN A 1 217 ? 21.581 -10.842 -2.331 1.00 60.47 217 GLN A O 1
ATOM 1663 N N . VAL A 1 218 ? 22.588 -9.162 -1.231 1.00 54.78 218 VAL A N 1
ATOM 1664 C CA . VAL A 1 218 ? 22.957 -9.946 -0.033 1.00 54.78 218 VAL A CA 1
ATOM 1665 C C . VAL A 1 218 ? 21.769 -10.163 0.912 1.00 54.78 218 VAL A C 1
ATOM 1667 O O . VAL A 1 218 ? 21.663 -11.206 1.552 1.00 54.78 218 VAL A O 1
ATOM 1670 N N . THR A 1 219 ? 20.849 -9.201 1.002 1.00 53.19 219 THR A N 1
ATOM 1671 C CA . THR A 1 219 ? 19.664 -9.296 1.878 1.00 53.19 219 THR A CA 1
ATOM 1672 C C . THR A 1 219 ? 18.516 -10.098 1.265 1.00 53.19 219 THR A C 1
ATOM 1674 O O . THR A 1 219 ? 17.626 -10.531 2.000 1.00 53.19 219 THR A O 1
ATOM 1677 N N . HIS A 1 220 ? 18.536 -10.354 -0.049 1.00 53.97 220 HIS A N 1
ATOM 1678 C CA . HIS A 1 220 ? 17.562 -11.219 -0.710 1.00 53.97 220 HIS A CA 1
ATOM 1679 C C . HIS A 1 220 ? 18.148 -12.608 -1.017 1.00 53.97 220 HIS A C 1
ATOM 1681 O O . HIS A 1 220 ? 19.033 -12.733 -1.859 1.00 53.97 220 HIS A O 1
ATOM 1687 N N . PRO A 1 221 ? 17.596 -13.696 -0.447 1.00 47.31 221 PRO A N 1
ATOM 1688 C CA . PRO A 1 221 ? 18.167 -15.043 -0.565 1.00 47.31 221 PRO A CA 1
ATOM 1689 C C . PRO A 1 221 ? 17.999 -15.711 -1.948 1.00 47.31 221 PRO A C 1
ATOM 1691 O O . PRO A 1 221 ? 18.221 -16.912 -2.082 1.00 47.31 221 PRO A O 1
ATOM 1694 N N . PHE A 1 222 ? 17.595 -14.977 -2.992 1.00 51.50 222 PHE A N 1
ATOM 1695 C CA . PHE A 1 222 ? 17.097 -15.570 -4.240 1.00 51.50 222 PHE A CA 1
ATOM 1696 C C . PHE A 1 222 ? 17.940 -15.294 -5.488 1.00 51.50 222 PHE A C 1
ATOM 1698 O O . PHE A 1 222 ? 17.516 -15.682 -6.579 1.00 51.50 222 PHE A O 1
ATOM 1705 N N . ASN A 1 223 ? 19.106 -14.657 -5.387 1.00 47.47 223 ASN A N 1
ATOM 1706 C CA . ASN A 1 223 ? 20.002 -14.444 -6.531 1.00 47.47 223 ASN A CA 1
ATOM 1707 C C . ASN A 1 223 ? 20.664 -15.755 -6.990 1.00 47.47 223 ASN A C 1
ATOM 1709 O O . ASN A 1 223 ? 21.855 -15.974 -6.803 1.00 47.47 223 ASN A O 1
ATOM 1713 N N . ARG A 1 224 ? 19.878 -16.649 -7.597 1.00 49.06 224 ARG A N 1
ATOM 1714 C CA . ARG A 1 224 ? 20.392 -17.748 -8.413 1.00 49.06 224 ARG A CA 1
ATOM 1715 C C . ARG A 1 224 ? 20.535 -17.252 -9.859 1.00 49.06 224 ARG A C 1
ATOM 1717 O O . ARG A 1 224 ? 19.522 -16.840 -10.426 1.00 49.06 224 ARG A O 1
ATOM 1724 N N . PRO A 1 225 ? 21.744 -17.290 -10.450 1.00 46.59 225 PRO A N 1
ATOM 1725 C CA . PRO A 1 225 ? 22.009 -16.863 -11.833 1.00 46.59 225 PRO A CA 1
ATOM 1726 C C . PRO A 1 225 ? 21.271 -17.674 -12.912 1.00 46.59 225 PRO A C 1
ATOM 1728 O O . PRO A 1 225 ? 21.234 -17.275 -14.068 1.00 46.59 225 PRO A O 1
ATOM 1731 N N . GLU A 1 226 ? 20.703 -18.822 -12.546 1.00 44.00 226 GLU A N 1
ATOM 1732 C CA . GLU A 1 226 ? 20.217 -19.848 -13.477 1.00 44.00 226 GLU A CA 1
ATOM 1733 C C . GLU A 1 226 ? 18.803 -19.581 -14.029 1.00 44.00 226 GLU A C 1
ATOM 1735 O O . GLU A 1 226 ? 18.384 -20.219 -14.990 1.00 44.00 226 GLU A O 1
ATOM 1740 N N . LEU A 1 227 ? 18.068 -18.614 -13.468 1.00 46.41 227 LEU A N 1
ATOM 1741 C CA . LEU A 1 227 ? 16.763 -18.171 -13.973 1.00 46.41 227 LEU A CA 1
ATOM 1742 C C . LEU A 1 227 ? 16.938 -16.837 -14.704 1.00 46.41 227 LEU A C 1
ATOM 1744 O O . LEU A 1 227 ? 16.742 -15.766 -14.130 1.00 46.41 227 LEU A O 1
ATOM 1748 N N . VAL A 1 228 ? 17.345 -16.933 -15.972 1.00 41.91 228 VAL A N 1
ATOM 1749 C CA . VAL A 1 228 ? 17.552 -15.838 -16.939 1.00 41.91 228 VAL A CA 1
ATOM 1750 C C . VAL A 1 228 ? 16.205 -15.233 -17.363 1.00 41.91 228 VAL A C 1
ATOM 1752 O O . VAL A 1 228 ? 15.796 -15.274 -18.517 1.00 41.91 228 VAL A O 1
ATOM 1755 N N . LEU A 1 229 ? 15.467 -14.700 -16.399 1.00 51.34 229 LEU A N 1
ATOM 1756 C CA . LEU A 1 229 ? 14.502 -13.639 -16.649 1.00 51.34 229 LEU A CA 1
ATOM 1757 C C . LEU A 1 229 ? 15.278 -12.326 -16.586 1.00 51.34 229 LEU A C 1
ATOM 1759 O O . LEU A 1 229 ? 16.128 -12.168 -15.710 1.00 51.34 229 LEU A O 1
ATOM 1763 N N . ASP A 1 230 ? 15.008 -11.433 -17.539 1.00 64.38 230 ASP A N 1
ATOM 1764 C CA . ASP A 1 230 ? 15.638 -10.122 -17.711 1.00 64.38 230 ASP A CA 1
ATOM 1765 C C . ASP A 1 230 ? 16.034 -9.493 -16.362 1.00 64.38 230 ASP A C 1
ATOM 1767 O O . ASP A 1 230 ? 15.185 -9.040 -15.586 1.00 64.38 230 ASP A O 1
ATOM 1771 N N . GLY A 1 231 ? 17.337 -9.524 -16.049 1.00 69.38 231 GLY A N 1
ATOM 1772 C CA . GLY A 1 231 ? 17.856 -9.120 -14.740 1.00 69.38 231 GLY A CA 1
ATOM 1773 C C . GLY A 1 231 ? 17.455 -7.691 -14.370 1.00 69.38 231 GLY A C 1
ATOM 1774 O O . GLY A 1 231 ? 17.327 -7.368 -13.190 1.00 69.38 231 GLY A O 1
ATOM 1775 N N . THR A 1 232 ? 17.169 -6.859 -15.373 1.00 72.19 232 THR A N 1
ATOM 1776 C CA . THR A 1 232 ? 16.689 -5.489 -15.199 1.00 72.19 232 THR A CA 1
ATOM 1777 C C . THR A 1 232 ? 15.282 -5.432 -14.597 1.00 72.19 232 THR A C 1
ATOM 1779 O O . THR A 1 232 ? 15.072 -4.734 -13.603 1.00 72.19 232 THR A O 1
ATOM 1782 N N . ALA A 1 233 ? 14.335 -6.216 -15.119 1.00 76.31 233 ALA A N 1
ATOM 1783 C CA . ALA A 1 233 ? 12.961 -6.283 -14.623 1.00 76.31 233 ALA A CA 1
ATOM 1784 C C . ALA A 1 233 ? 12.916 -6.804 -13.183 1.00 76.31 233 ALA A C 1
ATOM 1786 O O . ALA A 1 233 ? 12.210 -6.263 -12.331 1.00 76.31 233 ALA A O 1
ATOM 1787 N N . ARG A 1 234 ? 13.739 -7.811 -12.879 1.00 78.50 234 ARG A N 1
ATOM 1788 C CA . ARG A 1 234 ? 13.855 -8.360 -11.528 1.00 78.50 234 ARG A CA 1
ATOM 1789 C C . ARG A 1 234 ? 14.388 -7.334 -10.525 1.00 78.50 234 ARG A C 1
ATOM 1791 O O . ARG A 1 234 ? 13.819 -7.186 -9.445 1.00 78.50 234 ARG A O 1
ATOM 1798 N N . LEU A 1 235 ? 15.466 -6.627 -10.863 1.00 78.75 235 LEU A N 1
ATOM 1799 C CA . LEU A 1 235 ? 16.035 -5.587 -9.998 1.00 78.75 235 LEU A CA 1
ATOM 1800 C C . LEU A 1 235 ? 15.047 -4.439 -9.773 1.00 78.75 235 LEU A C 1
ATOM 1802 O O . LEU A 1 235 ? 14.900 -3.974 -8.643 1.00 78.75 235 LEU A O 1
ATOM 1806 N N . LEU A 1 236 ? 14.318 -4.045 -10.819 1.00 82.00 236 LEU A N 1
ATOM 1807 C CA . LEU A 1 236 ? 13.229 -3.080 -10.718 1.00 82.00 236 LEU A CA 1
ATOM 1808 C C . LEU A 1 236 ? 12.144 -3.555 -9.740 1.00 82.00 236 LEU A C 1
ATOM 1810 O O . LEU A 1 236 ? 11.739 -2.792 -8.865 1.00 82.00 236 LEU A O 1
ATOM 1814 N N . ASN A 1 237 ? 11.699 -4.810 -9.848 1.00 86.00 237 ASN A N 1
ATOM 1815 C CA . ASN A 1 237 ? 10.680 -5.375 -8.961 1.00 86.00 237 ASN A CA 1
ATOM 1816 C C . ASN A 1 237 ? 11.138 -5.406 -7.501 1.00 86.00 237 ASN A C 1
ATOM 1818 O O . ASN A 1 237 ? 10.380 -5.005 -6.620 1.00 86.00 237 ASN A O 1
ATOM 1822 N N . ILE A 1 238 ? 12.379 -5.825 -7.232 1.00 86.00 238 ILE A N 1
ATOM 1823 C CA . ILE A 1 238 ? 12.955 -5.799 -5.878 1.00 86.00 238 ILE A CA 1
ATOM 1824 C C . ILE A 1 238 ? 12.983 -4.365 -5.340 1.00 86.00 238 ILE A C 1
ATOM 1826 O O . ILE A 1 238 ? 12.508 -4.106 -4.234 1.00 86.00 238 ILE A O 1
ATOM 1830 N N . GLY A 1 239 ? 13.493 -3.425 -6.134 1.00 87.56 239 GLY A N 1
ATOM 1831 C CA . GLY A 1 239 ? 13.609 -2.027 -5.746 1.00 87.56 239 GLY A CA 1
ATOM 1832 C C . GLY A 1 239 ? 12.271 -1.354 -5.446 1.00 87.56 239 GLY A C 1
ATOM 1833 O O . GLY A 1 239 ? 12.110 -0.689 -4.416 1.00 87.56 239 GLY A O 1
ATOM 1834 N N . LEU A 1 240 ? 11.277 -1.565 -6.310 1.00 90.50 240 LEU A N 1
ATOM 1835 C CA . LEU A 1 240 ? 9.921 -1.063 -6.098 1.00 90.50 240 LEU A CA 1
ATOM 1836 C C . LEU A 1 240 ? 9.238 -1.759 -4.919 1.00 90.50 240 LEU A C 1
ATOM 1838 O O . LEU A 1 240 ? 8.625 -1.072 -4.108 1.00 90.50 240 LEU A O 1
ATOM 1842 N N . ALA A 1 241 ? 9.402 -3.074 -4.742 1.00 92.94 241 ALA A N 1
ATOM 1843 C CA . ALA A 1 241 ? 8.879 -3.788 -3.576 1.00 92.94 241 ALA A CA 1
ATOM 1844 C C . ALA A 1 241 ? 9.406 -3.200 -2.261 1.00 92.94 241 ALA A C 1
ATOM 1846 O O . ALA A 1 241 ? 8.627 -2.931 -1.347 1.00 92.94 241 ALA A O 1
ATOM 1847 N N . GLN A 1 242 ? 10.716 -2.959 -2.174 1.00 92.56 242 GLN A N 1
ATOM 1848 C CA . GLN A 1 242 ? 11.349 -2.349 -1.004 1.00 92.56 242 GLN A CA 1
ATOM 1849 C C . GLN A 1 242 ? 10.850 -0.918 -0.773 1.00 92.56 242 GLN A C 1
ATOM 1851 O O . GLN A 1 242 ? 10.495 -0.550 0.348 1.00 92.56 242 GLN A O 1
ATOM 1856 N N . THR A 1 243 ? 10.757 -0.122 -1.837 1.00 92.88 243 THR A N 1
ATOM 1857 C CA . THR A 1 243 ? 10.266 1.260 -1.752 1.00 92.88 243 THR A CA 1
ATOM 1858 C C . THR A 1 243 ? 8.808 1.304 -1.289 1.00 92.88 243 THR A C 1
ATOM 1860 O O . THR A 1 243 ? 8.460 2.054 -0.375 1.00 92.88 243 THR A O 1
ATOM 1863 N N . TYR A 1 244 ? 7.953 0.452 -1.853 1.00 95.69 244 TYR A N 1
ATOM 1864 C CA . TYR A 1 244 ? 6.554 0.335 -1.454 1.00 95.69 244 TYR A CA 1
ATOM 1865 C C . TYR A 1 244 ? 6.393 -0.191 -0.041 1.00 95.69 244 TYR A C 1
ATOM 1867 O O . TYR A 1 244 ? 5.532 0.310 0.674 1.00 95.69 244 TYR A O 1
ATOM 1875 N N . TYR A 1 245 ? 7.238 -1.122 0.399 1.00 95.75 245 TYR A N 1
ATOM 1876 C CA . TYR A 1 245 ? 7.247 -1.580 1.784 1.00 95.75 245 TYR A CA 1
ATOM 1877 C C . TYR A 1 245 ? 7.485 -0.418 2.759 1.00 95.75 245 TYR A C 1
ATOM 1879 O O . TYR A 1 245 ? 6.768 -0.295 3.756 1.00 95.75 245 TYR A O 1
ATOM 1887 N N . LEU A 1 246 ? 8.441 0.473 2.467 1.00 96.12 246 LEU A N 1
ATOM 1888 C CA . LEU A 1 246 ? 8.697 1.657 3.295 1.00 96.12 246 LEU A CA 1
ATOM 1889 C C . LEU A 1 246 ? 7.502 2.618 3.293 1.00 96.12 246 LEU A C 1
ATOM 1891 O O . LEU A 1 246 ? 7.038 3.013 4.365 1.00 96.12 246 LEU A O 1
ATOM 1895 N N . ILE A 1 247 ? 6.964 2.947 2.113 1.00 95.75 247 ILE A N 1
ATOM 1896 C CA . ILE A 1 247 ? 5.791 3.828 1.975 1.00 95.75 247 ILE A CA 1
ATOM 1897 C C . ILE A 1 247 ? 4.598 3.263 2.746 1.00 95.75 247 ILE A C 1
ATOM 1899 O O . ILE A 1 247 ? 3.953 3.987 3.508 1.00 95.75 247 ILE A O 1
ATOM 1903 N N . LEU A 1 248 ? 4.319 1.970 2.589 1.00 96.31 248 LEU A N 1
ATOM 1904 C CA . LEU A 1 248 ? 3.246 1.271 3.285 1.00 96.31 248 LEU A CA 1
ATOM 1905 C C . LEU A 1 248 ? 3.442 1.289 4.792 1.00 96.31 248 LEU A C 1
ATOM 1907 O O . LEU A 1 248 ? 2.506 1.602 5.519 1.00 96.31 248 LEU A O 1
ATOM 1911 N N . SER A 1 249 ? 4.646 0.987 5.267 1.00 96.12 249 SER A N 1
ATOM 1912 C CA . SER A 1 249 ? 4.926 0.940 6.700 1.00 96.12 249 SER A CA 1
ATOM 1913 C C . SER A 1 249 ? 4.727 2.308 7.353 1.00 96.12 249 SER A C 1
ATOM 1915 O O . SER A 1 249 ? 4.069 2.405 8.390 1.00 96.12 249 SER A O 1
ATOM 1917 N N . VAL A 1 250 ? 5.209 3.380 6.715 1.00 95.38 250 VAL A N 1
ATOM 1918 C CA . VAL A 1 250 ? 4.980 4.760 7.175 1.00 95.38 250 VAL A CA 1
ATOM 1919 C C . VAL A 1 250 ? 3.494 5.113 7.121 1.00 95.38 250 VAL A C 1
ATOM 1921 O O . VAL A 1 250 ? 2.955 5.649 8.089 1.00 95.38 250 VAL A O 1
ATOM 1924 N N . SER A 1 251 ? 2.805 4.773 6.029 1.00 94.44 251 SER A N 1
ATOM 1925 C CA . SER A 1 251 ? 1.377 5.068 5.847 1.00 94.44 251 SER A CA 1
ATOM 1926 C C . SER A 1 251 ? 0.503 4.348 6.875 1.00 94.44 251 SER A C 1
ATOM 1928 O O . SER A 1 251 ? -0.404 4.949 7.450 1.00 94.44 251 SER A O 1
ATOM 1930 N N . LEU A 1 252 ? 0.790 3.077 7.159 1.00 94.88 252 LEU A N 1
ATOM 1931 C CA . LEU A 1 252 ? 0.091 2.279 8.164 1.00 94.88 252 LEU A CA 1
ATOM 1932 C C . LEU A 1 252 ? 0.387 2.769 9.580 1.00 94.88 252 LEU A C 1
ATOM 1934 O O . LEU A 1 252 ? -0.536 2.846 10.390 1.00 94.88 252 LEU A O 1
ATOM 1938 N N . ALA A 1 253 ? 1.632 3.153 9.877 1.00 94.62 253 ALA A N 1
ATOM 1939 C CA . ALA A 1 253 ? 1.978 3.767 11.154 1.00 94.62 253 ALA A CA 1
ATOM 1940 C C . ALA A 1 253 ? 1.228 5.094 11.349 1.00 94.62 253 ALA A C 1
ATOM 1942 O O . ALA A 1 253 ? 0.592 5.291 12.384 1.00 94.62 253 ALA A O 1
ATOM 1943 N N . ALA A 1 254 ? 1.222 5.970 10.341 1.00 93.94 254 ALA A N 1
ATOM 1944 C CA . ALA A 1 254 ? 0.503 7.242 10.374 1.00 93.94 254 ALA A CA 1
ATOM 1945 C C . ALA A 1 254 ? -1.012 7.042 10.531 1.00 93.94 254 ALA A C 1
ATOM 1947 O O . ALA A 1 254 ? -1.633 7.673 11.388 1.00 93.94 254 ALA A O 1
ATOM 1948 N N . LEU A 1 255 ? -1.604 6.119 9.766 1.00 92.25 255 LEU A N 1
ATOM 1949 C CA . LEU A 1 255 ? -3.015 5.759 9.891 1.00 92.25 255 LEU A CA 1
ATOM 1950 C C . LEU A 1 255 ? -3.314 5.198 11.287 1.00 92.25 255 LEU A C 1
ATOM 1952 O O . LEU A 1 255 ? -4.276 5.619 11.922 1.00 92.25 255 LEU A O 1
ATOM 1956 N N . GLY A 1 256 ? -2.475 4.300 11.802 1.00 93.19 256 GLY A N 1
ATOM 1957 C CA . GLY A 1 256 ? -2.595 3.752 13.151 1.00 93.19 256 GLY A CA 1
ATOM 1958 C C . GLY A 1 256 ? -2.558 4.840 14.225 1.00 93.19 256 GLY A C 1
ATOM 1959 O O . GLY A 1 256 ? -3.438 4.880 15.084 1.00 93.19 256 GLY A O 1
ATOM 1960 N N . ILE A 1 257 ? -1.601 5.768 14.146 1.00 94.88 257 ILE A N 1
ATOM 1961 C CA . ILE A 1 257 ? -1.496 6.922 15.051 1.00 94.88 257 ILE A CA 1
ATOM 1962 C C . ILE A 1 257 ? -2.753 7.791 14.965 1.00 94.88 257 ILE A C 1
ATOM 1964 O O . ILE A 1 257 ? -3.312 8.154 16.000 1.00 94.88 257 ILE A O 1
ATOM 1968 N N . ALA A 1 258 ? -3.233 8.090 13.757 1.00 92.75 258 ALA A N 1
ATOM 1969 C CA . ALA A 1 258 ? -4.435 8.894 13.552 1.00 92.75 258 ALA A CA 1
ATOM 1970 C C . ALA A 1 258 ? -5.699 8.223 14.122 1.00 92.75 258 ALA A C 1
ATOM 1972 O O . ALA A 1 258 ? -6.587 8.907 14.626 1.00 92.75 258 ALA A O 1
ATOM 1973 N N . LEU A 1 259 ? -5.788 6.889 14.073 1.00 91.25 259 LEU A N 1
ATOM 1974 C CA . LEU A 1 259 ? -6.923 6.127 14.606 1.00 91.25 259 LEU A CA 1
ATOM 1975 C C . LEU A 1 259 ? -6.869 5.949 16.127 1.00 91.25 259 LEU A C 1
ATOM 1977 O O . LEU A 1 259 ? -7.908 5.991 16.784 1.00 91.25 259 LEU A O 1
ATOM 1981 N N . MET A 1 260 ? -5.682 5.720 16.688 1.00 93.88 260 MET A N 1
ATOM 1982 C CA . MET A 1 260 ? -5.497 5.469 18.121 1.00 93.88 260 MET A CA 1
ATOM 1983 C C . MET A 1 260 ? -5.347 6.758 18.940 1.00 93.88 260 MET A C 1
ATOM 1985 O O . MET A 1 260 ? -5.607 6.758 20.145 1.00 93.88 260 MET A O 1
ATOM 1989 N N . GLY A 1 261 ? -4.920 7.846 18.299 1.00 95.44 261 GLY A N 1
ATOM 1990 C CA . GLY A 1 261 ? -4.475 9.074 18.944 1.00 95.44 261 GLY A CA 1
ATOM 1991 C C . GLY A 1 261 ? -3.037 8.972 19.465 1.00 95.44 261 GLY A C 1
ATOM 1992 O O . GLY A 1 261 ? -2.578 7.915 19.908 1.00 95.44 261 GLY A O 1
ATOM 1993 N N . TRP A 1 262 ? -2.329 10.108 19.468 1.00 95.06 262 TRP A N 1
ATOM 1994 C CA . TRP A 1 262 ? -0.908 10.187 19.834 1.00 95.06 262 TRP A CA 1
ATOM 1995 C C . TRP A 1 262 ? -0.591 9.598 21.216 1.00 95.06 262 TRP A C 1
ATOM 1997 O O . TRP A 1 262 ? 0.423 8.924 21.376 1.00 95.06 262 TRP A O 1
ATOM 2007 N N . ARG A 1 263 ? -1.482 9.773 22.206 1.00 95.38 263 ARG A N 1
ATOM 2008 C CA . ARG A 1 263 ? -1.283 9.220 23.557 1.00 95.38 263 ARG A CA 1
ATOM 2009 C C . ARG A 1 263 ? -1.126 7.701 23.529 1.00 95.38 263 ARG A C 1
ATOM 2011 O O . ARG A 1 263 ? -0.164 7.191 24.083 1.00 95.38 263 ARG A O 1
ATOM 2018 N N . LYS A 1 264 ? -2.048 6.984 22.877 1.00 95.69 264 LYS A N 1
ATOM 2019 C CA . LYS A 1 264 ? -1.996 5.516 22.786 1.00 95.69 264 LYS A CA 1
ATOM 2020 C C . LYS A 1 264 ? -0.824 5.055 21.928 1.00 95.69 264 LYS A C 1
ATOM 2022 O O . LYS A 1 264 ? -0.139 4.115 22.310 1.00 95.69 264 LYS A O 1
ATOM 2027 N N . ALA A 1 265 ? -0.557 5.744 20.819 1.00 96.00 265 ALA A N 1
ATOM 2028 C CA . ALA A 1 265 ? 0.587 5.434 19.969 1.00 96.00 265 ALA A CA 1
ATOM 2029 C C . ALA A 1 265 ? 1.921 5.541 20.722 1.00 96.00 265 ALA A C 1
ATOM 2031 O O . ALA A 1 265 ? 2.766 4.658 20.603 1.00 96.00 265 ALA A O 1
ATOM 2032 N N . ARG A 1 266 ? 2.090 6.573 21.557 1.00 96.12 266 ARG A N 1
ATOM 2033 C CA . ARG A 1 266 ? 3.277 6.720 22.403 1.00 96.12 266 ARG A CA 1
ATOM 2034 C C . ARG A 1 266 ? 3.429 5.555 23.377 1.00 96.12 266 ARG A C 1
ATOM 2036 O O . ARG A 1 266 ? 4.541 5.083 23.558 1.00 96.12 266 ARG A O 1
ATOM 2043 N N . GLU A 1 267 ? 2.339 5.069 23.970 1.00 95.69 267 GLU A N 1
ATOM 2044 C CA . GLU A 1 267 ? 2.398 3.892 24.848 1.00 95.69 267 GLU A CA 1
ATOM 2045 C C . GLU A 1 267 ? 2.752 2.610 24.078 1.00 95.69 267 GLU A C 1
ATOM 2047 O O . GLU A 1 267 ? 3.516 1.799 24.589 1.00 95.69 267 GLU A O 1
ATOM 2052 N N . VAL A 1 268 ? 2.276 2.441 22.837 1.00 95.19 268 VAL A N 1
ATOM 2053 C CA . VAL A 1 268 ? 2.703 1.331 21.961 1.00 95.19 268 VAL A CA 1
ATOM 2054 C C . VAL A 1 268 ? 4.207 1.404 21.690 1.00 95.19 268 VAL A C 1
ATOM 2056 O O . VAL A 1 268 ? 4.903 0.402 21.834 1.00 95.19 268 VAL A O 1
ATOM 2059 N N . LEU A 1 269 ? 4.726 2.587 21.348 1.00 94.25 269 LEU A N 1
ATOM 2060 C CA . LEU A 1 269 ? 6.154 2.783 21.083 1.00 94.25 269 LEU A CA 1
ATOM 2061 C C . LEU A 1 269 ? 7.008 2.611 22.344 1.00 94.25 269 LEU A C 1
ATOM 2063 O O . LEU A 1 269 ? 8.056 1.975 22.288 1.00 94.25 269 LEU A O 1
ATOM 2067 N N . ALA A 1 270 ? 6.559 3.120 23.492 1.00 92.19 270 ALA A N 1
ATOM 2068 C CA . ALA A 1 270 ? 7.245 2.936 24.771 1.00 92.19 270 ALA A CA 1
ATOM 2069 C C . ALA A 1 270 ? 7.290 1.457 25.184 1.00 92.19 270 ALA A C 1
ATOM 2071 O O . ALA A 1 270 ? 8.272 0.994 25.761 1.00 92.19 270 ALA A O 1
ATOM 2072 N N . ASN A 1 271 ? 6.263 0.688 24.821 1.00 96.06 271 ASN A N 1
ATOM 2073 C CA . ASN A 1 271 ? 6.206 -0.747 25.064 1.00 96.06 271 ASN A CA 1
ATOM 2074 C C . ASN A 1 271 ? 7.097 -1.573 24.121 1.00 96.06 271 ASN A C 1
ATOM 2076 O O . ASN A 1 271 ? 7.168 -2.790 24.260 1.00 96.06 271 ASN A O 1
ATOM 2080 N N . SER A 1 272 ? 7.808 -0.938 23.182 1.00 95.75 272 SER A N 1
ATOM 2081 C CA . SER A 1 272 ? 8.722 -1.634 22.272 1.00 95.75 272 SER A CA 1
ATOM 2082 C C . SER A 1 272 ? 9.951 -2.231 22.957 1.00 95.75 272 SER A C 1
ATOM 2084 O O . SER A 1 272 ? 10.614 -3.051 22.338 1.00 95.75 272 SER A O 1
ATOM 2086 N N . ARG A 1 273 ? 10.252 -1.893 24.223 1.00 95.00 273 ARG A N 1
ATOM 2087 C CA . ARG A 1 273 ? 11.433 -2.398 24.961 1.00 95.00 273 ARG A CA 1
ATOM 2088 C C . ARG A 1 273 ? 12.724 -2.098 24.171 1.00 95.00 273 ARG A C 1
ATOM 2090 O O . ARG A 1 273 ? 13.311 -3.016 23.586 1.00 95.00 273 ARG A O 1
ATOM 2097 N N . PRO A 1 274 ? 13.122 -0.815 24.073 1.00 94.88 274 PRO A N 1
ATOM 2098 C CA . PRO A 1 274 ? 14.132 -0.342 23.122 1.00 94.88 274 PRO A CA 1
ATOM 2099 C C . PRO A 1 274 ? 15.477 -1.071 23.229 1.00 94.88 274 PRO A C 1
ATOM 2101 O O . PRO A 1 274 ? 16.160 -1.238 22.223 1.00 94.88 274 PRO A O 1
ATOM 2104 N N . GLU A 1 275 ? 15.831 -1.587 24.403 1.00 96.75 275 GLU A N 1
ATOM 2105 C CA . GLU A 1 275 ? 17.035 -2.387 24.635 1.00 96.75 275 GLU A CA 1
ATOM 2106 C C . GLU A 1 275 ? 17.014 -3.687 23.817 1.00 96.75 275 GLU A C 1
ATOM 2108 O O . GLU A 1 275 ? 18.019 -4.077 23.223 1.00 96.75 275 GLU A O 1
ATOM 2113 N N . ARG A 1 276 ? 15.851 -4.348 23.731 1.00 96.06 2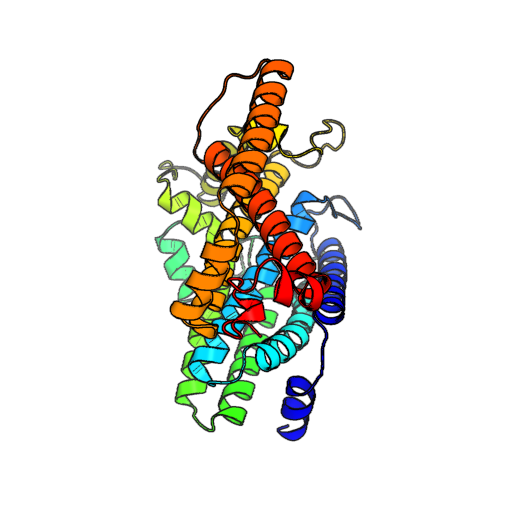76 ARG A N 1
ATOM 2114 C CA . ARG A 1 276 ? 15.680 -5.567 22.927 1.00 96.06 276 ARG A CA 1
ATOM 2115 C C . ARG A 1 276 ? 15.660 -5.252 21.437 1.00 96.06 276 ARG A C 1
ATOM 2117 O O . ARG A 1 276 ? 16.262 -5.988 20.662 1.00 96.06 276 ARG A O 1
ATOM 2124 N N . VAL A 1 277 ? 15.030 -4.146 21.039 1.00 97.00 277 VAL A N 1
ATOM 2125 C CA . VAL A 1 277 ? 15.083 -3.663 19.648 1.00 97.00 277 VAL A CA 1
ATOM 2126 C C . VAL A 1 277 ? 16.533 -3.427 19.228 1.00 97.00 277 VAL A C 1
ATOM 2128 O O . VAL A 1 277 ? 16.960 -3.949 18.201 1.00 97.00 277 VAL A O 1
ATOM 2131 N N . ALA A 1 278 ? 17.306 -2.708 20.046 1.00 97.38 278 ALA A N 1
ATOM 2132 C CA . ALA A 1 278 ? 18.719 -2.448 19.791 1.00 97.38 278 ALA A CA 1
ATOM 2133 C C . ALA A 1 278 ? 19.528 -3.748 19.676 1.00 97.38 278 ALA A C 1
ATOM 2135 O O . ALA A 1 278 ? 20.343 -3.876 18.765 1.00 97.38 278 ALA A O 1
ATOM 2136 N N . HIS A 1 279 ? 19.259 -4.740 20.532 1.00 97.44 279 HIS A N 1
ATOM 2137 C CA . HIS A 1 279 ? 19.889 -6.057 20.439 1.00 97.44 279 HIS A CA 1
ATOM 2138 C C . HIS A 1 279 ? 19.623 -6.743 19.087 1.00 97.44 279 HIS A C 1
ATOM 2140 O O . HIS A 1 279 ? 20.570 -7.149 18.415 1.00 97.44 279 HIS A O 1
ATOM 2146 N N . TYR A 1 280 ? 18.364 -6.829 18.641 1.00 97.50 280 TYR A N 1
ATOM 2147 C CA . TYR A 1 280 ? 18.034 -7.477 17.364 1.00 97.50 280 TYR A CA 1
ATOM 2148 C C . TYR A 1 280 ? 18.552 -6.708 16.146 1.00 97.50 280 TYR A C 1
ATOM 2150 O O . TYR A 1 280 ? 18.998 -7.325 15.180 1.00 97.50 280 TYR A O 1
ATOM 2158 N N . LEU A 1 281 ? 18.552 -5.374 16.189 1.00 97.25 281 LEU A N 1
ATOM 2159 C CA . LEU A 1 281 ? 19.172 -4.557 15.142 1.00 97.25 281 LEU A CA 1
ATOM 2160 C C . LEU A 1 281 ? 20.702 -4.710 15.127 1.00 97.25 281 LEU A C 1
ATOM 2162 O O . LEU A 1 281 ? 21.310 -4.711 14.056 1.00 97.25 281 LEU A O 1
ATOM 2166 N N . GLY A 1 282 ? 21.328 -4.907 16.289 1.00 97.62 282 GLY A N 1
ATOM 2167 C CA . GLY A 1 282 ? 22.740 -5.269 16.400 1.00 97.62 282 GLY A CA 1
ATOM 2168 C C . GLY A 1 282 ? 23.036 -6.619 15.746 1.00 97.62 282 GLY A C 1
ATOM 2169 O O . GLY A 1 282 ? 23.954 -6.715 14.934 1.00 97.62 282 GLY A O 1
ATOM 2170 N N . LEU A 1 283 ? 22.217 -7.642 16.017 1.00 97.62 283 LEU A N 1
ATOM 2171 C CA . LEU A 1 283 ? 22.331 -8.954 15.366 1.00 97.62 283 LEU A CA 1
ATOM 2172 C C . LEU A 1 283 ? 22.146 -8.866 13.846 1.00 97.62 283 LEU A C 1
ATOM 2174 O O . LEU A 1 283 ? 22.930 -9.454 13.102 1.00 97.62 283 LEU A O 1
ATOM 2178 N N . LEU A 1 284 ? 21.163 -8.089 13.378 1.00 95.88 284 LEU A N 1
ATOM 2179 C CA . LEU A 1 284 ? 20.982 -7.804 11.953 1.00 95.88 284 LEU A CA 1
ATOM 2180 C C . LEU A 1 284 ? 22.249 -7.177 11.353 1.00 95.88 284 LEU A C 1
ATOM 2182 O O . LEU A 1 284 ? 22.710 -7.610 10.300 1.00 95.88 284 LEU A O 1
ATOM 2186 N N . SER A 1 285 ? 22.834 -6.195 12.041 1.00 94.88 285 SER A N 1
ATOM 2187 C CA . SER A 1 285 ? 24.050 -5.507 11.592 1.00 94.88 285 SER A CA 1
ATOM 2188 C C . SER A 1 285 ? 25.242 -6.461 11.491 1.00 94.88 285 SER A C 1
ATOM 2190 O O . SER A 1 285 ? 25.968 -6.429 10.500 1.00 94.88 285 SER A O 1
ATOM 2192 N N . VAL A 1 286 ? 25.421 -7.358 12.468 1.00 95.88 286 VAL A N 1
ATOM 2193 C CA . VAL A 1 286 ? 26.451 -8.411 12.417 1.00 95.88 286 VAL A CA 1
ATOM 2194 C C . VAL A 1 286 ? 26.236 -9.322 11.208 1.00 95.88 286 VAL A C 1
ATOM 2196 O O . VAL A 1 286 ? 27.191 -9.595 10.483 1.00 95.88 286 VAL A O 1
ATOM 2199 N N . GLY A 1 287 ? 24.994 -9.745 10.947 1.00 93.38 287 GLY A N 1
ATOM 2200 C CA . GLY A 1 287 ? 24.653 -10.568 9.784 1.00 93.38 287 GLY A CA 1
ATOM 2201 C C . GLY A 1 287 ? 24.963 -9.877 8.453 1.00 93.38 287 GLY A C 1
ATOM 2202 O O . GLY A 1 287 ? 25.575 -10.480 7.574 1.00 93.38 287 GLY A O 1
ATOM 2203 N N . VAL A 1 288 ? 24.617 -8.593 8.331 1.00 90.50 288 VAL A N 1
ATOM 2204 C CA . VAL A 1 288 ? 24.950 -7.766 7.161 1.00 90.50 288 VAL A CA 1
ATOM 2205 C C . VAL A 1 288 ? 26.463 -7.669 6.958 1.00 90.50 288 VAL A C 1
ATOM 2207 O O . VAL A 1 288 ? 26.951 -7.932 5.860 1.00 90.50 288 VAL A O 1
ATOM 2210 N N . ILE A 1 289 ? 27.216 -7.328 8.009 1.00 91.69 289 ILE A N 1
ATOM 2211 C CA . ILE A 1 289 ? 28.677 -7.190 7.936 1.00 91.69 289 ILE A CA 1
ATOM 2212 C C . ILE A 1 289 ? 29.318 -8.521 7.539 1.00 91.69 289 ILE A C 1
ATOM 2214 O O . ILE A 1 289 ? 30.196 -8.542 6.678 1.00 91.69 289 ILE A O 1
ATOM 2218 N N . ALA A 1 290 ? 28.875 -9.631 8.133 1.00 91.94 290 ALA A N 1
ATOM 2219 C CA . ALA A 1 290 ? 29.357 -10.960 7.783 1.00 91.94 290 ALA A CA 1
ATOM 2220 C C . ALA A 1 290 ? 29.065 -11.295 6.310 1.00 91.94 290 ALA A C 1
ATOM 2222 O O . ALA A 1 290 ? 29.969 -11.732 5.602 1.00 91.94 290 ALA A O 1
ATOM 2223 N N . GLY A 1 291 ? 27.849 -11.025 5.824 1.00 88.81 291 GLY A N 1
ATOM 2224 C CA . GLY A 1 291 ? 27.467 -11.252 4.427 1.00 88.81 291 GLY A CA 1
ATOM 2225 C C . GLY A 1 291 ? 28.313 -10.456 3.427 1.00 88.81 291 GLY A C 1
ATOM 2226 O O . GLY A 1 291 ? 28.770 -11.010 2.428 1.00 88.81 291 GLY A O 1
ATOM 2227 N N . LEU A 1 292 ? 28.599 -9.184 3.721 1.00 87.38 292 LEU A N 1
ATOM 2228 C CA . LEU A 1 292 ? 29.486 -8.347 2.900 1.00 87.38 292 LEU A CA 1
ATOM 2229 C C . LEU A 1 292 ? 30.932 -8.859 2.902 1.00 87.38 292 LEU A C 1
ATOM 2231 O O . LEU A 1 292 ? 31.575 -8.956 1.861 1.00 87.38 292 LEU A O 1
ATOM 2235 N N . ARG A 1 293 ? 31.449 -9.251 4.072 1.00 88.56 293 ARG A N 1
ATOM 2236 C CA . ARG A 1 293 ? 32.806 -9.810 4.182 1.00 88.56 293 ARG A CA 1
ATOM 2237 C C . ARG A 1 293 ? 32.950 -11.123 3.416 1.00 88.56 293 ARG A C 1
ATOM 2239 O O . ARG A 1 293 ? 33.975 -11.320 2.774 1.00 88.56 293 ARG A O 1
ATOM 2246 N N . LEU A 1 294 ? 31.942 -11.994 3.469 1.00 89.38 294 LEU A N 1
ATOM 2247 C CA . LEU A 1 294 ? 31.944 -13.285 2.775 1.00 89.38 294 LEU A CA 1
ATOM 2248 C C . LEU A 1 294 ? 31.791 -13.151 1.255 1.00 89.38 294 LEU A C 1
ATOM 2250 O O . LEU A 1 294 ? 32.344 -13.965 0.524 1.00 89.38 294 LEU A O 1
ATOM 2254 N N . SER A 1 295 ? 31.073 -12.132 0.779 1.00 84.06 295 SER A N 1
ATOM 2255 C CA . SER A 1 295 ? 30.954 -11.832 -0.658 1.00 84.06 295 SER A CA 1
ATOM 2256 C C . SER A 1 295 ? 32.188 -11.130 -1.234 1.00 84.06 295 SER A C 1
ATOM 2258 O O . SER A 1 295 ? 32.346 -11.077 -2.450 1.00 84.06 295 SER A O 1
ATOM 2260 N N . GLY A 1 296 ? 33.084 -10.613 -0.384 1.00 87.31 296 GLY A N 1
ATOM 2261 C CA . GLY A 1 296 ? 34.221 -9.795 -0.814 1.00 87.31 296 GLY A CA 1
ATOM 2262 C C . GLY A 1 296 ? 33.816 -8.387 -1.264 1.00 87.31 296 GLY A C 1
ATOM 2263 O O . GLY A 1 296 ? 34.640 -7.656 -1.814 1.00 87.31 296 GLY A O 1
ATOM 2264 N N . ASP A 1 297 ? 32.564 -7.996 -1.021 1.00 78.88 297 ASP A N 1
ATOM 2265 C CA . ASP A 1 297 ? 32.022 -6.716 -1.446 1.00 78.88 297 ASP A CA 1
ATOM 2266 C C . ASP A 1 297 ? 32.304 -5.612 -0.412 1.00 78.88 297 ASP A C 1
ATOM 2268 O O . ASP A 1 297 ? 32.098 -5.805 0.793 1.00 78.88 297 ASP A O 1
ATOM 2272 N N . PRO A 1 298 ? 32.753 -4.416 -0.842 1.00 81.81 298 PRO A N 1
ATOM 2273 C CA . PRO A 1 298 ? 32.858 -3.274 0.051 1.00 81.81 298 PRO A CA 1
ATOM 2274 C C . PRO A 1 298 ? 31.461 -2.811 0.481 1.00 81.81 298 PRO A C 1
ATOM 2276 O O . PRO A 1 298 ? 30.507 -2.845 -0.299 1.00 81.81 298 PRO A O 1
ATOM 2279 N N . LEU A 1 299 ? 31.351 -2.310 1.715 1.00 79.88 299 LEU A N 1
ATOM 2280 C CA . LEU A 1 299 ? 30.146 -1.615 2.161 1.00 79.88 299 LEU A CA 1
ATOM 2281 C C . LEU A 1 299 ? 29.986 -0.334 1.334 1.00 79.88 299 LEU A C 1
ATOM 2283 O O . LEU A 1 299 ? 30.744 0.620 1.509 1.00 79.88 299 LEU A O 1
ATOM 2287 N N . SER A 1 300 ? 28.993 -0.317 0.451 1.00 80.31 300 SER A N 1
ATOM 2288 C CA . SER A 1 300 ? 28.526 0.895 -0.212 1.00 80.31 300 SER A CA 1
ATOM 2289 C C . SER A 1 300 ? 27.248 1.359 0.480 1.00 80.31 300 SER A C 1
ATOM 2291 O O . SER A 1 300 ? 26.377 0.550 0.789 1.00 80.31 300 SER A O 1
ATOM 2293 N N . LEU A 1 301 ? 27.149 2.653 0.780 1.00 85.50 301 LEU A N 1
ATOM 2294 C CA . LEU A 1 301 ? 25.937 3.268 1.328 1.00 85.50 301 LEU A CA 1
ATOM 2295 C C . LEU A 1 301 ? 25.236 4.061 0.227 1.00 85.50 301 LEU A C 1
ATOM 2297 O O . LEU A 1 301 ? 25.004 5.264 0.354 1.00 85.50 301 LEU A O 1
ATOM 2301 N N . THR A 1 302 ? 24.941 3.397 -0.892 1.00 84.88 302 THR A N 1
ATOM 2302 C CA . THR A 1 302 ? 24.107 4.011 -1.929 1.00 84.88 302 THR A CA 1
ATOM 2303 C C . THR A 1 302 ? 22.675 4.190 -1.408 1.00 84.88 302 THR A C 1
ATOM 2305 O O . THR A 1 302 ? 22.254 3.508 -0.474 1.00 84.88 302 THR A O 1
ATOM 2308 N N . GLY A 1 303 ? 21.890 5.089 -2.011 1.00 82.38 303 GLY A N 1
ATOM 2309 C CA . GLY A 1 303 ? 20.458 5.228 -1.689 1.00 82.38 303 GLY A CA 1
ATOM 2310 C C . GLY A 1 303 ? 19.690 3.888 -1.653 1.00 82.38 303 GLY A C 1
ATOM 2311 O O . GLY A 1 303 ? 19.023 3.605 -0.660 1.00 82.38 303 GLY A O 1
ATOM 2312 N N . PRO A 1 304 ? 19.821 3.027 -2.673 1.00 82.56 304 PRO A N 1
ATOM 2313 C CA . PRO A 1 304 ? 19.304 1.657 -2.663 1.00 82.56 304 PRO A CA 1
ATOM 2314 C C . PRO A 1 304 ? 19.748 0.804 -1.469 1.00 82.56 304 PRO A C 1
ATOM 2316 O O . PRO A 1 304 ? 18.928 0.105 -0.878 1.00 82.56 304 PRO A O 1
ATOM 2319 N N . ASP A 1 305 ? 21.027 0.873 -1.084 1.00 84.56 305 ASP A N 1
ATOM 2320 C CA . ASP A 1 305 ? 21.540 0.121 0.064 1.00 84.56 305 ASP A CA 1
ATOM 2321 C C . ASP A 1 305 ? 20.900 0.614 1.368 1.00 84.56 305 ASP A C 1
ATOM 2323 O O . ASP A 1 305 ? 20.515 -0.190 2.217 1.00 84.56 305 ASP A O 1
ATOM 2327 N N . ILE A 1 306 ? 20.702 1.930 1.497 1.00 89.94 306 ILE A N 1
ATOM 2328 C CA . ILE A 1 306 ? 19.977 2.546 2.616 1.00 89.94 306 ILE A CA 1
ATOM 2329 C C . ILE A 1 306 ? 18.513 2.084 2.632 1.00 89.94 306 ILE A C 1
ATOM 2331 O O . ILE A 1 306 ? 17.992 1.765 3.703 1.00 89.94 306 ILE A O 1
ATOM 2335 N N . ILE A 1 307 ? 17.851 2.006 1.473 1.00 89.88 307 ILE A N 1
ATOM 2336 C CA . ILE A 1 307 ? 16.478 1.489 1.349 1.00 89.88 307 ILE A CA 1
ATOM 2337 C C . ILE A 1 307 ? 16.420 0.028 1.808 1.00 89.88 307 ILE A C 1
ATOM 2339 O O . ILE A 1 307 ? 15.616 -0.297 2.683 1.00 89.88 307 ILE A O 1
ATOM 2343 N N . ALA A 1 308 ? 17.292 -0.838 1.290 1.00 89.56 308 ALA A N 1
ATOM 2344 C CA . ALA A 1 308 ? 17.333 -2.254 1.649 1.00 89.56 308 ALA A CA 1
ATOM 2345 C C . ALA A 1 308 ? 17.595 -2.460 3.154 1.00 89.56 308 ALA A C 1
ATOM 2347 O O . ALA A 1 308 ? 16.884 -3.223 3.813 1.00 89.56 308 ALA A O 1
ATOM 2348 N N . LEU A 1 309 ? 18.556 -1.727 3.727 1.00 92.19 309 LEU A N 1
ATOM 2349 C CA . LEU A 1 309 ? 18.844 -1.742 5.166 1.00 92.19 309 LEU A CA 1
ATOM 2350 C C . LEU A 1 309 ? 17.656 -1.252 6.000 1.00 92.19 309 LEU A C 1
ATOM 2352 O O . LEU A 1 309 ? 17.338 -1.851 7.028 1.00 92.19 309 LEU A O 1
ATOM 2356 N N . SER A 1 310 ? 16.970 -0.202 5.546 1.00 95.06 310 SER A N 1
ATOM 2357 C CA . SER A 1 310 ? 15.780 0.331 6.216 1.00 95.06 310 SER A CA 1
ATOM 2358 C C . SER A 1 310 ? 14.636 -0.680 6.205 1.00 95.06 310 SER A C 1
ATOM 2360 O O . SER A 1 310 ? 13.991 -0.883 7.232 1.00 95.06 310 SER A O 1
ATOM 2362 N N . VAL A 1 311 ? 14.411 -1.364 5.078 1.00 94.75 311 VAL A N 1
ATOM 2363 C CA . VAL A 1 311 ? 13.416 -2.441 4.967 1.00 94.75 311 VAL A CA 1
ATOM 2364 C C . VAL A 1 311 ? 13.761 -3.592 5.906 1.00 94.75 311 VAL A C 1
ATOM 2366 O O . VAL A 1 311 ? 12.884 -4.057 6.635 1.00 94.75 311 VAL A O 1
ATOM 2369 N N . ALA A 1 312 ? 15.023 -4.028 5.946 1.00 94.19 312 ALA A N 1
ATOM 2370 C CA . ALA A 1 312 ? 15.461 -5.101 6.835 1.00 94.19 312 ALA A CA 1
ATOM 2371 C C . ALA A 1 312 ? 15.269 -4.730 8.316 1.00 94.19 312 ALA A C 1
ATOM 2373 O O . ALA A 1 312 ? 14.655 -5.487 9.071 1.00 94.19 312 ALA A O 1
ATOM 2374 N N . ALA A 1 313 ? 15.711 -3.537 8.722 1.00 96.25 313 ALA A N 1
ATOM 2375 C CA . ALA A 1 313 ? 15.551 -3.039 10.086 1.00 96.25 313 ALA A CA 1
ATOM 2376 C C . ALA A 1 313 ? 14.072 -2.921 10.481 1.00 96.25 313 ALA A C 1
ATOM 2378 O O . ALA A 1 313 ? 13.672 -3.364 11.559 1.00 96.25 313 ALA A O 1
ATOM 2379 N N . LEU A 1 314 ? 13.237 -2.380 9.591 1.00 96.50 314 LEU A N 1
ATOM 2380 C CA . LEU A 1 314 ? 11.808 -2.214 9.834 1.00 96.50 314 LEU A CA 1
ATOM 2381 C C . LEU A 1 314 ? 11.060 -3.549 9.860 1.00 96.50 314 LEU A C 1
ATOM 2383 O O . LEU A 1 314 ? 10.100 -3.694 10.613 1.00 96.50 314 LEU A O 1
ATOM 2387 N N . SER A 1 315 ? 11.506 -4.537 9.086 1.00 95.38 315 SER A N 1
ATOM 2388 C CA . SER A 1 315 ? 10.976 -5.904 9.132 1.00 95.38 315 SER A CA 1
ATOM 2389 C C . SER A 1 315 ? 11.273 -6.562 10.479 1.00 95.38 315 SER A C 1
ATOM 2391 O O . SER A 1 315 ? 10.357 -7.078 11.119 1.00 95.38 315 SER A O 1
ATOM 2393 N N . VAL A 1 316 ? 12.519 -6.465 10.962 1.00 96.50 316 VAL A N 1
ATOM 2394 C CA . VAL A 1 316 ? 12.913 -6.953 12.297 1.00 96.50 316 VAL A CA 1
ATOM 2395 C C . VAL A 1 316 ? 12.118 -6.241 13.393 1.00 96.50 316 VAL A C 1
ATOM 2397 O O . VAL A 1 316 ? 11.569 -6.896 14.279 1.00 96.50 316 VAL A O 1
ATOM 2400 N N . TYR A 1 317 ? 11.991 -4.914 13.311 1.00 96.94 317 TYR A N 1
ATOM 2401 C CA . TYR A 1 317 ? 11.206 -4.134 14.267 1.00 96.94 317 TYR A CA 1
ATOM 2402 C C . TYR A 1 317 ? 9.725 -4.531 14.257 1.00 96.94 317 TYR A C 1
ATOM 2404 O O . TYR A 1 317 ? 9.131 -4.712 15.316 1.00 96.94 317 TYR A O 1
ATOM 2412 N N . SER A 1 318 ? 9.127 -4.722 13.080 1.00 95.44 318 SER A N 1
ATOM 2413 C CA . SER A 1 318 ? 7.715 -5.107 12.952 1.00 95.44 318 SER A CA 1
ATOM 2414 C C . SER A 1 318 ? 7.455 -6.507 13.511 1.00 95.44 318 SER A C 1
ATOM 2416 O O . SER A 1 318 ? 6.492 -6.700 14.254 1.00 95.44 318 SER A O 1
ATOM 2418 N N . ALA A 1 319 ? 8.341 -7.467 13.223 1.00 95.88 319 ALA A N 1
ATOM 2419 C CA . ALA A 1 319 ? 8.279 -8.813 13.792 1.00 95.88 319 ALA A CA 1
ATOM 2420 C C . ALA A 1 319 ? 8.405 -8.785 15.324 1.00 95.88 319 ALA A C 1
ATOM 2422 O O . ALA A 1 319 ? 7.651 -9.456 16.030 1.00 95.88 319 ALA A O 1
ATOM 2423 N N . TRP A 1 320 ? 9.309 -7.954 15.844 1.00 97.19 320 TRP A N 1
ATOM 2424 C CA . TRP A 1 320 ? 9.467 -7.747 17.277 1.00 97.19 320 TRP A CA 1
ATOM 2425 C C . TRP A 1 320 ? 8.221 -7.125 17.923 1.00 97.19 320 TRP A C 1
ATOM 2427 O O . TRP A 1 320 ? 7.732 -7.642 18.926 1.00 97.19 320 TRP A O 1
ATOM 2437 N N . MET A 1 321 ? 7.657 -6.065 17.338 1.00 96.25 321 MET A N 1
ATOM 2438 C CA . MET A 1 321 ? 6.442 -5.425 17.854 1.00 96.25 321 MET A CA 1
ATOM 2439 C C . MET A 1 321 ? 5.241 -6.373 17.850 1.00 96.25 321 MET A C 1
ATOM 2441 O O . MET A 1 321 ? 4.449 -6.363 18.794 1.00 96.25 321 MET A O 1
ATOM 2445 N N . PHE A 1 322 ? 5.127 -7.228 16.833 1.00 95.06 322 PHE A N 1
ATOM 2446 C CA . PHE A 1 322 ? 4.130 -8.294 16.813 1.00 95.06 322 PHE A CA 1
ATOM 2447 C C . PHE A 1 322 ? 4.340 -9.282 17.969 1.00 95.06 322 PHE A C 1
ATOM 2449 O O . PHE A 1 322 ? 3.399 -9.554 18.715 1.00 95.06 322 PHE A O 1
ATOM 2456 N N . ALA A 1 323 ? 5.571 -9.764 18.170 1.00 96.62 323 ALA A N 1
ATOM 2457 C CA . ALA A 1 323 ? 5.900 -10.678 19.263 1.00 96.62 323 ALA A CA 1
ATOM 2458 C C . ALA A 1 323 ? 5.621 -10.063 20.644 1.00 96.62 323 ALA A C 1
ATOM 2460 O O . ALA A 1 323 ? 5.064 -10.739 21.504 1.00 96.62 323 ALA A O 1
ATOM 2461 N N . VAL A 1 324 ? 5.938 -8.779 20.850 1.00 96.56 324 VAL A N 1
ATOM 2462 C CA . VAL A 1 324 ? 5.602 -8.049 22.085 1.00 96.56 324 VAL A CA 1
ATOM 2463 C C . VAL A 1 324 ? 4.093 -8.024 22.312 1.00 96.56 324 VAL A C 1
ATOM 2465 O O . VAL A 1 324 ? 3.649 -8.336 23.414 1.00 96.56 324 VAL A O 1
ATOM 2468 N N . GLY A 1 325 ? 3.304 -7.704 21.283 1.00 95.44 325 GLY A N 1
ATOM 2469 C CA . GLY A 1 325 ? 1.844 -7.683 21.387 1.00 95.44 325 GLY A CA 1
ATOM 2470 C C . GLY A 1 325 ? 1.257 -9.052 21.740 1.00 95.44 325 GLY A C 1
ATOM 2471 O O . GLY A 1 325 ? 0.443 -9.153 22.655 1.00 95.44 325 GLY A O 1
ATOM 2472 N N . VAL A 1 326 ? 1.706 -10.115 21.064 1.00 95.88 326 VAL A N 1
ATOM 2473 C CA . VAL A 1 326 ? 1.287 -11.496 21.365 1.00 95.88 326 VAL A CA 1
ATOM 2474 C C . VAL A 1 326 ? 1.688 -11.894 22.786 1.00 95.88 326 VAL A C 1
ATOM 2476 O O . VAL A 1 326 ? 0.872 -12.456 23.515 1.00 95.88 326 VAL A O 1
ATOM 2479 N N . ASN A 1 327 ? 2.913 -11.563 23.200 1.00 97.00 327 ASN A N 1
ATOM 2480 C CA . ASN A 1 327 ? 3.410 -11.855 24.539 1.00 97.00 327 ASN A CA 1
ATOM 2481 C C . ASN A 1 327 ? 2.588 -11.141 25.616 1.00 97.00 327 ASN A C 1
ATOM 2483 O O . ASN A 1 327 ? 2.193 -11.766 26.588 1.00 97.00 327 ASN A O 1
ATOM 2487 N N . ASP A 1 328 ? 2.293 -9.852 25.450 1.00 96.25 328 ASP A N 1
ATOM 2488 C CA . ASP A 1 328 ? 1.499 -9.098 26.427 1.00 96.25 328 ASP A CA 1
ATOM 2489 C C . ASP A 1 328 ? 0.059 -9.624 26.541 1.00 96.25 328 ASP A C 1
ATOM 2491 O O . ASP A 1 328 ? -0.509 -9.640 27.634 1.00 96.25 328 ASP A O 1
ATOM 2495 N N . LEU A 1 329 ? -0.536 -10.082 25.433 1.00 95.88 329 LEU A N 1
ATOM 2496 C CA . LEU A 1 329 ? -1.855 -10.720 25.454 1.00 95.88 329 LEU A CA 1
ATOM 2497 C C . LEU A 1 329 ? -1.830 -12.051 26.217 1.00 95.88 329 LEU A C 1
ATOM 2499 O O . LEU A 1 329 ? -2.732 -12.306 27.018 1.00 95.88 329 LEU A O 1
ATOM 2503 N N . ALA A 1 330 ? -0.809 -12.881 25.986 1.00 97.56 330 ALA A N 1
ATOM 2504 C CA . ALA A 1 330 ? -0.649 -14.172 26.653 1.00 97.56 330 ALA A CA 1
ATOM 2505 C C . ALA A 1 330 ? -0.324 -14.020 28.152 1.00 97.56 330 ALA A C 1
ATOM 2507 O O . ALA A 1 330 ? -0.911 -14.709 28.988 1.00 97.56 330 ALA A O 1
ATOM 2508 N N . ASP A 1 331 ? 0.537 -13.062 28.501 1.00 97.56 331 ASP A N 1
ATOM 2509 C CA . ASP A 1 331 ? 1.059 -12.866 29.858 1.00 97.56 331 ASP A CA 1
ATOM 2510 C C . ASP A 1 331 ? 0.199 -11.941 30.726 1.00 97.56 331 ASP A C 1
ATOM 2512 O O . ASP A 1 331 ? 0.571 -11.635 31.859 1.00 97.56 331 ASP A O 1
ATOM 2516 N N . ARG A 1 332 ? -0.986 -11.522 30.260 1.00 97.12 332 ARG A N 1
ATOM 2517 C CA . ARG A 1 332 ? -1.835 -10.529 30.943 1.00 97.12 332 ARG A CA 1
ATOM 2518 C C . ARG A 1 332 ? -2.050 -10.803 32.439 1.00 97.12 332 ARG A C 1
ATOM 2520 O O . ARG A 1 332 ? -2.061 -9.869 33.236 1.00 97.12 332 ARG A O 1
ATOM 2527 N N . LYS A 1 333 ? -2.248 -12.065 32.842 1.00 97.88 333 LYS A N 1
ATOM 2528 C CA . LYS A 1 333 ? -2.444 -12.431 34.261 1.00 97.88 333 LYS A CA 1
ATOM 2529 C C . LYS A 1 333 ? -1.148 -12.343 35.067 1.00 97.88 333 LYS A C 1
ATOM 2531 O O . LYS A 1 333 ? -1.165 -11.834 36.182 1.00 97.88 333 LYS A O 1
ATOM 2536 N N . THR A 1 334 ? -0.043 -12.820 34.502 1.00 97.88 334 THR A N 1
ATOM 2537 C CA . THR A 1 334 ? 1.282 -12.784 35.133 1.00 97.88 334 THR A CA 1
ATOM 2538 C C . THR A 1 334 ? 1.757 -11.342 35.291 1.00 97.88 334 THR A C 1
ATOM 2540 O O . THR A 1 334 ? 2.156 -10.931 36.378 1.00 97.88 334 THR A O 1
ATOM 2543 N N . ASP A 1 335 ? 1.609 -10.536 34.240 1.00 97.69 335 ASP A N 1
ATOM 2544 C CA . ASP A 1 335 ? 2.004 -9.130 34.228 1.00 97.69 335 ASP A CA 1
ATOM 2545 C C . ASP A 1 335 ? 1.182 -8.261 35.175 1.00 97.69 335 ASP A C 1
ATOM 2547 O O . ASP A 1 335 ? 1.692 -7.249 35.647 1.00 97.69 335 ASP A O 1
ATOM 2551 N N . ALA A 1 336 ? -0.047 -8.655 35.517 1.00 97.62 336 ALA A N 1
ATOM 2552 C CA . ALA A 1 336 ? -0.813 -7.969 36.555 1.00 97.62 336 ALA A CA 1
ATOM 2553 C C . ALA A 1 336 ? -0.098 -7.986 37.919 1.00 97.62 336 ALA A C 1
ATOM 2555 O O . ALA A 1 336 ? -0.284 -7.065 38.712 1.00 97.62 336 ALA A O 1
ATOM 2556 N N . VAL A 1 337 ? 0.738 -9.000 38.171 1.00 98.19 337 VAL A N 1
ATOM 2557 C CA . VAL A 1 337 ? 1.541 -9.131 39.393 1.00 98.19 337 VAL A CA 1
ATOM 2558 C C . VAL A 1 337 ? 2.965 -8.631 39.166 1.00 98.19 337 VAL A C 1
ATOM 2560 O O . VAL A 1 337 ? 3.456 -7.802 39.928 1.00 98.19 337 VAL A O 1
ATOM 2563 N N . SER A 1 338 ? 3.641 -9.114 38.120 1.00 97.50 338 SER A N 1
ATOM 2564 C CA . SER A 1 338 ? 5.073 -8.863 37.925 1.00 97.50 338 SER A CA 1
ATOM 2565 C C . SER A 1 338 ? 5.383 -7.541 37.226 1.00 97.50 338 SER A C 1
ATOM 2567 O O . SER A 1 338 ? 6.464 -6.994 37.417 1.00 97.50 338 SER A O 1
ATOM 2569 N N . ASN A 1 339 ? 4.470 -7.028 36.393 1.00 96.44 339 ASN A N 1
ATOM 2570 C CA . ASN A 1 339 ? 4.691 -5.842 35.561 1.00 96.44 339 ASN A CA 1
ATOM 2571 C C . ASN A 1 339 ? 3.440 -4.937 35.480 1.00 96.44 339 ASN A C 1
ATOM 2573 O O . ASN A 1 339 ? 2.990 -4.608 34.374 1.00 96.44 339 ASN A O 1
ATOM 2577 N N . PRO A 1 340 ? 2.891 -4.457 36.616 1.00 96.12 340 PRO A N 1
ATOM 2578 C CA . PRO A 1 340 ? 1.649 -3.673 36.630 1.00 96.12 340 PRO A CA 1
ATOM 2579 C C . PRO A 1 340 ? 1.756 -2.347 35.854 1.00 96.12 340 PRO A C 1
ATOM 2581 O O . PRO A 1 340 ? 0.757 -1.718 35.512 1.00 96.12 340 PRO A O 1
ATOM 2584 N N . GLY A 1 341 ? 2.983 -1.922 35.533 1.00 95.44 341 GLY A N 1
ATOM 2585 C CA . GLY A 1 341 ? 3.281 -0.753 34.717 1.00 95.44 341 GLY A CA 1
ATOM 2586 C C . GLY A 1 341 ? 2.926 -0.870 33.227 1.00 95.44 341 GLY A C 1
ATOM 2587 O O . GLY A 1 341 ? 2.915 0.169 32.558 1.00 95.44 341 GLY A O 1
ATOM 2588 N N . ARG A 1 342 ? 2.659 -2.076 32.697 1.00 94.62 342 ARG A N 1
ATOM 2589 C CA . ARG A 1 342 ? 2.464 -2.296 31.251 1.00 94.62 342 ARG A CA 1
ATOM 2590 C C . ARG A 1 342 ? 1.179 -1.640 30.719 1.00 94.62 342 ARG A C 1
ATOM 2592 O O . ARG A 1 342 ? 0.161 -1.652 31.417 1.00 94.62 342 ARG A O 1
ATOM 2599 N N . PRO A 1 343 ? 1.170 -1.117 29.474 1.00 94.88 343 PRO A N 1
ATOM 2600 C CA . PRO A 1 343 ? 0.014 -0.393 28.935 1.00 94.88 343 PRO A CA 1
ATOM 2601 C C . PRO A 1 343 ? -1.292 -1.195 28.889 1.00 94.88 343 PRO A C 1
ATOM 2603 O O . PRO A 1 343 ? -2.359 -0.616 29.102 1.00 94.88 343 PRO A O 1
ATOM 2606 N N . LEU A 1 344 ? -1.215 -2.510 28.644 1.00 95.06 344 LEU A N 1
ATOM 2607 C CA . LEU A 1 344 ? -2.380 -3.402 28.647 1.00 95.06 344 LEU A CA 1
ATOM 2608 C C . LEU A 1 344 ? -2.960 -3.587 30.060 1.00 95.06 344 LEU A C 1
ATOM 2610 O O . LEU A 1 344 ? -4.175 -3.572 30.237 1.00 95.06 344 LEU A O 1
ATOM 2614 N N . ILE A 1 345 ? -2.102 -3.705 31.080 1.00 96.62 345 ILE A N 1
ATOM 2615 C CA . ILE A 1 345 ? -2.526 -3.854 32.483 1.00 96.62 345 ILE A CA 1
ATOM 2616 C C . ILE A 1 345 ? -3.124 -2.552 33.016 1.00 96.62 345 ILE A C 1
ATOM 2618 O O . ILE A 1 345 ? -4.157 -2.567 33.680 1.00 96.62 345 ILE A O 1
ATOM 2622 N N . LYS A 1 346 ? -2.539 -1.411 32.638 1.00 95.75 346 LYS A N 1
ATOM 2623 C CA . LYS A 1 346 ? -3.078 -0.076 32.937 1.00 95.75 346 LYS A CA 1
ATOM 2624 C C . LYS A 1 346 ? -4.392 0.243 32.209 1.00 95.75 346 LYS A C 1
ATOM 2626 O O . LYS A 1 346 ? -4.962 1.305 32.450 1.00 95.75 346 LYS A O 1
ATOM 2631 N N . GLY A 1 347 ? -4.843 -0.607 31.281 1.00 93.38 347 GLY A N 1
ATOM 2632 C CA . GLY A 1 347 ? -6.036 -0.367 30.464 1.00 93.38 347 GLY A CA 1
ATOM 2633 C C . GLY A 1 347 ? -5.897 0.802 29.482 1.00 93.38 347 GLY A C 1
ATOM 2634 O O . GLY A 1 347 ? -6.899 1.347 29.020 1.00 93.38 347 GLY A O 1
ATOM 2635 N N . VAL A 1 348 ? -4.666 1.229 29.166 1.00 93.81 348 VAL A N 1
ATOM 2636 C CA . VAL A 1 348 ? -4.432 2.280 28.160 1.00 93.81 348 VAL A CA 1
ATOM 2637 C C . VAL A 1 348 ? -4.596 1.718 26.748 1.00 93.81 348 VAL A C 1
ATOM 2639 O O . VAL A 1 348 ? -5.120 2.401 25.860 1.00 93.81 348 VAL A O 1
ATOM 2642 N N . LEU A 1 349 ? -4.164 0.469 26.567 1.00 91.25 349 LEU A N 1
ATOM 2643 C CA . LEU A 1 349 ? -4.422 -0.358 25.392 1.00 91.25 349 LEU A CA 1
ATOM 2644 C C . LEU A 1 349 ? -5.492 -1.404 25.740 1.00 91.25 349 LEU A C 1
ATOM 2646 O O . LEU A 1 349 ? -5.628 -1.780 26.905 1.00 91.25 349 LEU A O 1
ATOM 2650 N N . SER A 1 350 ? -6.261 -1.827 24.736 1.00 85.44 350 SER A N 1
ATOM 2651 C CA . SER A 1 350 ? -7.413 -2.730 24.872 1.00 85.44 350 SER A CA 1
ATOM 2652 C C . SER A 1 350 ? -7.266 -3.969 24.017 1.00 85.44 350 SER A C 1
ATOM 2654 O O . SER A 1 350 ? -6.902 -3.761 22.834 1.00 85.44 350 SER A O 1
#

Radius of gyration: 22.34 Å; chains: 1; bounding box: 63×37×69 Å

Sequence (350 aa):
MHAFIERIERTDLTPVSWAGFFFLILMLRYLLEGLSNPASPGLLAFDLSTSVHYTMWYFGVLVSVVAALRLTTGRSVRRLMSVALFGLIFSWLAPVIDLVWSAGLGHRMAYIFTDGAGLLGALLTYFGPLTEPGITPGIRIEVGLVLCAVAAYVHQVTRSPWRAASAVLLTYLTVFFWVSFPSLLVLSVGTVGAGGSITAAVQDGLVRLFSGSRMAQVTHPFNRPELVLDGTARLLNIGLAQTYYLILSVSLAALGIALMGWRKAREVLANSRPERVAHYLGLLSVGVIAGLRLSGDPLSLTGPDIIALSVAALSVYSAWMFAVGVNDLADRKTDAVSNPGRPLIKGVLS

Secondary structure (DSSP, 8-state):
-HHHHHHHHT----HHHHHHHHHHHHHHHHHHHHHH-TTSSSTT---HHHHHHHHHHHHHHHHHHHHHHHHHH---HHHHHHHHHHHGGGGGHHHHHHHHHTTTS---B------HHHHHHHHHTTSS-TTSSBS-HHHHHHHHHHHHHHHHHHHHHH--HHHHHHHHHHHHHHHHHHHHHHHHHHHHHT---TTS-HHHHHHHHHHHHHHT-HHHHHHSTT--TT--S-HHHHHHHHHHHHHHHHHHHHHHHHHHHHHH-HHHHHHHHHTT-HHHHHHHHHHHHHHHHHHHHHHT------HHHHHHHHHHHHHHHHHHHHHHHHHHHHTHHHHHHH-TTSTTTTTS--

Foldseek 3Di:
DVVVLVVLLPPDDDPVNLVVLLLVLVVLLQLLVCQQALPNPDSCSPDPLLSLLVSLLLVQLLLQLLVLLCVLQVDDSSSSSSVSSVLSNLSNQLSVVQCVVVVRNHAAAAFDQDAPVVLVVCLVVVHDDCPDHHCHPRNSVSLVVSLVVQLVSSCSRPVDNVSSVSSSSSSSVSVSCSRHVLNVVLVVVVQQDPDDDSNVSSLVSQLVQQVPAPLLVLLDPPPDVPPPDPVSVSSSSSLSSLVSLVVVVVSVLVVVCVVLPVVLSVLLVVLLPVVVLVVQLVVVVVSSVVSCVVVVHDDDPRPSNVSSSVSVSVVSSVVSSVVSVVCCVVCVVVCVPVPCPRCVNVVVDD

pLDDT: mean 88.99, std 13.13, range [41.91, 98.69]